Protein AF-A0A920K8M6-F1 (afdb_monomer_lite)

Foldseek 3Di:
DDPVLVVVVVVVVVPDPPFAQLVPRADWDWDADPLGIWIDHPPDPDIGRDDPPPDDVVLQSCPQPWQAADPVPRWTWTWHQDPLGTWIWTDDPNDIQIFDDDPPDDSVPDHDVNSVVRSCQQPPFAFLDQDVLQRWTWTWHADSQGIWIDTLRQIDHCDDPRDGLDDSVVADSVDPVRVLVVCVNSAFFWAFNPNRWTWGWHWDQDPPDNDTAIWIDTNPDTWHDDPCLVVDDPVVNVVVSCVTPVGPDTDTRD

Secondary structure (DSSP, 8-state):
--HHHHHHHHHHHHS------TTT-PPEEEEEETTEEEEEESSSS-EEES--TT--HHHHHT-SEEEEE-TTT--EEEEEEETTEEEEEEEETTEEEEE---TT--TTT--HHHHHHHHHHHH--EEEEE-TTT-PEEEEEEEBTEEEEEETTEEEESEETTEE---GGG--TTSHHHHHHHHHHTTEEEEETTT--EEEEEEEEETTTTEEEEEEEETTEEEEPPTTGGGS-HHHHHHHHHHHH--S-EEE--

Radius of gyration: 22.77 Å; chains: 1; bounding box: 60×37×57 Å

Structure (mmCIF, N/CA/C/O backbone):
data_AF-A0A920K8M6-F1
#
_entry.id   AF-A0A920K8M6-F1
#
loop_
_atom_site.group_PDB
_atom_site.id
_atom_site.type_symbol
_atom_site.label_atom_id
_atom_site.label_alt_id
_atom_site.label_comp_id
_atom_site.label_asym_id
_atom_site.label_entity_id
_atom_site.label_seq_id
_atom_site.pdbx_PDB_ins_code
_atom_site.Cartn_x
_atom_site.Cartn_y
_atom_site.Cartn_z
_atom_site.occupancy
_atom_site.B_iso_or_equiv
_atom_site.auth_seq_id
_atom_site.auth_comp_id
_atom_site.auth_asym_id
_atom_site.auth_atom_id
_atom_site.pdbx_PDB_model_num
ATOM 1 N N . MET A 1 1 ? 23.728 14.645 6.916 1.00 48.69 1 MET A N 1
ATOM 2 C CA . MET A 1 1 ? 24.233 13.521 6.096 1.00 48.69 1 MET A CA 1
ATOM 3 C C . MET A 1 1 ? 24.684 12.439 7.057 1.00 48.69 1 MET A C 1
ATOM 5 O O . MET A 1 1 ? 25.320 12.794 8.045 1.00 48.69 1 MET A O 1
ATOM 9 N N . SER A 1 2 ? 24.289 11.179 6.869 1.00 47.22 2 SER A N 1
ATOM 10 C CA . SER A 1 2 ? 24.775 10.117 7.758 1.00 47.22 2 SER A CA 1
ATOM 11 C C . SER A 1 2 ? 26.223 9.765 7.391 1.00 47.22 2 SER A C 1
ATOM 13 O O . SER A 1 2 ? 26.620 9.920 6.236 1.00 47.22 2 SER A O 1
ATOM 15 N N . LYS A 1 3 ? 27.035 9.320 8.360 1.00 45.41 3 LYS A N 1
ATOM 16 C CA . LYS A 1 3 ? 28.432 8.919 8.098 1.00 45.41 3 LYS A CA 1
ATOM 17 C C . LYS A 1 3 ? 28.524 7.802 7.045 1.00 45.41 3 LYS A C 1
ATOM 19 O O . LYS A 1 3 ? 29.437 7.822 6.228 1.00 45.41 3 LYS A O 1
ATOM 24 N N . SER A 1 4 ? 27.526 6.917 6.999 1.00 52.41 4 SER A N 1
ATOM 25 C CA . SER A 1 4 ? 27.408 5.850 6.000 1.00 52.41 4 SER A CA 1
ATOM 26 C C . SER A 1 4 ? 27.192 6.362 4.574 1.00 52.41 4 SER A C 1
ATOM 28 O O . SER A 1 4 ? 27.714 5.763 3.639 1.00 52.41 4 SER A O 1
ATOM 30 N N . ASP A 1 5 ? 26.482 7.481 4.389 1.00 48.06 5 ASP A N 1
ATOM 31 C CA . ASP A 1 5 ? 26.265 8.063 3.053 1.00 48.06 5 ASP A CA 1
ATOM 32 C C . ASP A 1 5 ? 27.566 8.655 2.487 1.00 48.06 5 ASP A C 1
ATOM 34 O O . ASP A 1 5 ? 27.819 8.588 1.287 1.00 48.06 5 ASP A O 1
ATOM 38 N N . ILE A 1 6 ? 28.410 9.215 3.362 1.00 54.06 6 ILE A N 1
ATOM 39 C CA . ILE A 1 6 ? 29.697 9.829 3.001 1.00 54.06 6 ILE A CA 1
ATOM 40 C C . ILE A 1 6 ? 30.731 8.755 2.643 1.00 54.06 6 ILE A C 1
ATOM 42 O O . ILE A 1 6 ? 31.440 8.901 1.650 1.00 54.06 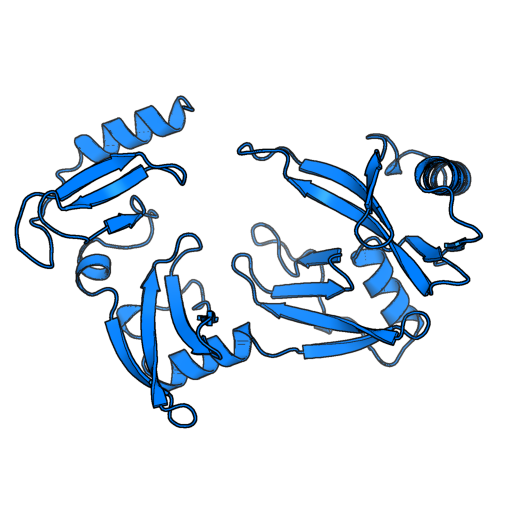6 ILE A O 1
ATOM 46 N N . GLU A 1 7 ? 30.792 7.657 3.400 1.00 55.03 7 GLU A N 1
ATOM 47 C CA . GLU A 1 7 ? 31.671 6.522 3.088 1.00 55.03 7 GLU A CA 1
ATOM 48 C C . GLU A 1 7 ? 31.265 5.812 1.789 1.00 55.03 7 GLU A C 1
ATOM 50 O O . GLU A 1 7 ? 32.131 5.455 0.986 1.00 55.03 7 GLU A O 1
ATOM 55 N N . LEU A 1 8 ? 29.959 5.648 1.538 1.00 53.91 8 LEU A N 1
ATOM 56 C CA . LEU A 1 8 ? 29.450 5.086 0.284 1.00 53.91 8 LEU A CA 1
ATOM 57 C C . LEU A 1 8 ? 29.813 5.982 -0.911 1.00 53.91 8 LEU A C 1
ATOM 59 O O . LEU A 1 8 ? 30.310 5.486 -1.920 1.00 53.91 8 LEU A O 1
ATOM 63 N N . PHE A 1 9 ? 29.649 7.298 -0.760 1.00 52.25 9 PHE A N 1
ATOM 64 C CA . PHE A 1 9 ? 30.019 8.301 -1.759 1.00 52.25 9 PHE A CA 1
ATOM 65 C C . PHE A 1 9 ? 31.527 8.294 -2.067 1.00 52.25 9 PHE A C 1
ATOM 67 O O . PHE A 1 9 ? 31.925 8.247 -3.229 1.00 52.25 9 PHE A O 1
ATOM 74 N N . GLN A 1 10 ? 32.384 8.243 -1.044 1.00 55.00 10 GLN A N 1
ATOM 75 C CA . GLN A 1 10 ? 33.841 8.160 -1.218 1.00 55.00 10 GLN A CA 1
ATOM 76 C C . GLN A 1 10 ? 34.289 6.846 -1.873 1.00 55.00 10 GLN A C 1
ATOM 78 O O . GLN A 1 10 ? 35.244 6.832 -2.652 1.00 55.00 10 GLN A O 1
ATOM 83 N N . LYS A 1 11 ? 33.596 5.738 -1.591 1.00 54.19 11 LYS A N 1
ATOM 84 C CA . LYS A 1 11 ? 33.851 4.437 -2.221 1.00 54.19 11 LYS A CA 1
ATOM 85 C C . LYS A 1 11 ? 33.407 4.414 -3.690 1.00 54.19 11 LYS A C 1
ATOM 87 O O . LYS A 1 11 ? 34.118 3.855 -4.520 1.00 54.19 11 LYS A O 1
ATOM 92 N N . MET A 1 12 ? 32.292 5.072 -4.011 1.00 51.75 12 MET A N 1
ATOM 93 C CA . MET A 1 12 ? 31.768 5.219 -5.375 1.00 51.75 12 MET A CA 1
ATOM 94 C C . MET A 1 12 ? 32.600 6.159 -6.252 1.00 51.75 12 MET A C 1
ATOM 96 O O . MET A 1 12 ? 32.696 5.912 -7.441 1.00 51.75 12 MET A O 1
ATOM 100 N N . ILE A 1 13 ? 33.258 7.177 -5.687 1.00 49.91 13 ILE A N 1
ATOM 101 C CA . ILE A 1 13 ? 34.234 8.009 -6.421 1.00 49.91 13 ILE A CA 1
ATOM 102 C C . ILE A 1 13 ? 35.498 7.208 -6.788 1.00 49.91 13 ILE A C 1
ATOM 104 O O . ILE A 1 13 ? 36.125 7.467 -7.812 1.00 49.91 13 ILE A O 1
ATOM 108 N N . ARG A 1 14 ? 35.895 6.236 -5.952 1.00 45.56 14 ARG A N 1
ATOM 109 C CA . ARG A 1 14 ? 37.092 5.402 -6.179 1.00 45.56 14 ARG A CA 1
ATOM 110 C C . ARG A 1 14 ? 36.865 4.263 -7.170 1.00 45.56 14 ARG A C 1
ATOM 112 O O . ARG A 1 14 ? 37.803 3.868 -7.857 1.00 45.56 14 ARG A O 1
ATOM 119 N N . MET A 1 15 ? 35.649 3.727 -7.246 1.00 46.53 15 MET A N 1
ATOM 120 C CA . MET A 1 15 ? 35.241 2.892 -8.373 1.00 46.53 15 MET A CA 1
ATOM 121 C C . MET A 1 15 ? 35.060 3.825 -9.564 1.00 46.53 15 MET A C 1
ATOM 123 O O . MET A 1 15 ? 34.097 4.575 -9.581 1.00 46.53 15 MET A O 1
ATOM 127 N N . ARG A 1 16 ? 36.009 3.829 -10.510 1.00 46.12 16 ARG A N 1
ATOM 128 C CA . ARG A 1 16 ? 35.909 4.589 -11.767 1.00 46.12 16 ARG A CA 1
ATOM 129 C C . ARG A 1 16 ? 34.451 4.629 -12.239 1.00 46.12 16 ARG A C 1
ATOM 131 O O . ARG A 1 16 ? 33.918 3.589 -12.616 1.00 46.12 16 ARG A O 1
ATOM 138 N N . LEU A 1 17 ? 33.842 5.816 -12.242 1.00 48.81 17 LEU A N 1
ATOM 139 C CA . LEU A 1 17 ? 32.717 6.122 -13.121 1.00 48.81 17 LEU A CA 1
ATOM 140 C C . LEU A 1 17 ? 33.275 6.072 -14.548 1.00 48.81 17 LEU A C 1
ATOM 142 O O . LEU A 1 17 ? 33.606 7.088 -15.149 1.00 48.81 17 LEU A O 1
ATOM 146 N N . LEU A 1 18 ? 33.500 4.856 -15.040 1.00 54.66 18 LEU A N 1
ATOM 147 C CA . LEU A 1 18 ? 33.508 4.583 -16.461 1.00 54.66 18 LEU A CA 1
ATOM 148 C C . LEU A 1 18 ? 32.076 4.867 -16.892 1.00 54.66 18 LEU A C 1
ATOM 150 O O . LEU A 1 18 ? 31.165 4.125 -16.546 1.00 54.66 18 LEU A O 1
ATOM 154 N N . ASP A 1 19 ? 31.855 6.053 -17.439 1.00 63.47 19 ASP A N 1
ATOM 155 C CA . ASP A 1 19 ? 31.443 6.176 -18.832 1.00 63.47 19 ASP A CA 1
ATOM 156 C C . ASP A 1 19 ? 30.773 7.521 -19.093 1.00 63.47 19 ASP A C 1
ATOM 158 O O . ASP A 1 19 ? 30.060 8.106 -18.278 1.00 63.47 19 ASP A O 1
ATOM 162 N N . SER A 1 20 ? 31.040 8.009 -20.293 1.00 74.69 20 SER A N 1
ATOM 163 C CA . SER A 1 20 ? 30.331 9.085 -20.957 1.00 74.69 20 SER A CA 1
ATOM 164 C C . SER A 1 20 ? 28.805 8.898 -20.901 1.00 74.69 20 SER A C 1
ATOM 166 O O . SER A 1 20 ? 28.286 7.786 -20.954 1.00 74.69 20 SER A O 1
ATOM 168 N N . CYS A 1 21 ? 28.060 10.001 -20.821 1.00 76.12 21 CYS A N 1
ATOM 169 C CA . CYS A 1 21 ? 26.601 10.012 -20.779 1.00 76.12 21 CYS A CA 1
ATOM 170 C C . CYS A 1 21 ? 26.020 9.195 -21.944 1.00 76.12 21 CYS A C 1
ATOM 172 O O . CYS A 1 21 ? 26.335 9.497 -23.092 1.00 76.12 21 CYS A O 1
ATOM 174 N N . PRO A 1 22 ? 25.096 8.247 -21.711 1.00 76.50 22 PRO A N 1
ATOM 175 C CA . PRO A 1 22 ? 24.571 7.394 -22.781 1.00 76.50 22 PRO A CA 1
ATOM 176 C C . PRO A 1 22 ? 23.752 8.162 -23.830 1.00 76.50 22 PRO A C 1
ATOM 178 O O . PRO A 1 22 ? 23.512 7.656 -24.919 1.00 76.50 22 PRO A O 1
ATOM 181 N N . LYS A 1 23 ? 23.314 9.392 -23.521 1.00 78.50 23 LYS A N 1
ATOM 182 C CA . LYS A 1 23 ? 22.551 10.233 -24.455 1.00 78.50 23 LYS A CA 1
ATOM 183 C C . LYS A 1 23 ? 23.411 11.149 -25.322 1.00 78.50 23 LYS A C 1
ATOM 185 O O . LYS A 1 23 ? 23.018 11.443 -26.443 1.00 78.50 23 LYS A O 1
ATOM 190 N N . CYS A 1 24 ? 24.517 11.669 -24.796 1.00 85.88 24 CYS A N 1
ATOM 191 C CA . CYS A 1 24 ? 25.294 12.718 -25.473 1.00 85.88 24 CYS A CA 1
ATOM 192 C C . CYS A 1 24 ? 26.811 12.569 -25.336 1.00 85.88 24 CYS A C 1
ATOM 194 O O . CYS A 1 24 ? 27.558 13.455 -25.733 1.00 85.88 24 CYS A O 1
ATOM 196 N N . SER A 1 25 ? 27.266 11.474 -24.741 1.00 82.75 25 SER A N 1
ATOM 197 C CA . SER A 1 25 ? 28.665 11.120 -24.524 1.00 82.75 25 SER A CA 1
ATOM 198 C C . SER A 1 25 ? 29.494 12.086 -23.658 1.00 82.75 25 SER A C 1
ATOM 200 O O . SER A 1 25 ? 30.695 11.880 -23.481 1.00 82.75 25 SER A O 1
ATOM 202 N N . ASN A 1 26 ? 28.869 13.104 -23.063 1.00 82.94 26 ASN A N 1
ATOM 203 C CA . ASN A 1 26 ? 29.522 14.043 -22.147 1.00 82.94 26 ASN A CA 1
ATOM 204 C C . ASN A 1 26 ? 29.739 13.450 -20.756 1.00 82.94 26 ASN A C 1
ATOM 206 O O . ASN A 1 26 ? 29.085 12.486 -20.367 1.00 82.94 26 ASN A O 1
ATOM 210 N N . GLU A 1 27 ? 30.619 14.059 -19.971 1.00 79.44 27 GLU A N 1
ATOM 211 C CA . GLU A 1 27 ? 30.938 13.577 -18.631 1.00 79.44 27 GLU A CA 1
ATOM 212 C C . GLU A 1 27 ? 29.700 13.548 -17.710 1.00 79.44 27 GLU A C 1
ATOM 214 O O . GLU A 1 27 ? 28.859 14.460 -17.691 1.00 79.44 27 GLU A O 1
ATOM 219 N N . ILE A 1 28 ? 29.576 12.461 -16.947 1.00 79.69 28 ILE A N 1
ATOM 220 C CA . ILE A 1 28 ? 28.559 12.297 -15.908 1.00 79.69 28 ILE A CA 1
ATOM 221 C C . ILE A 1 28 ? 29.168 12.585 -14.539 1.00 79.69 28 ILE A C 1
ATOM 223 O O . ILE A 1 28 ? 30.324 12.279 -14.268 1.00 79.69 28 ILE A O 1
ATOM 227 N N . SER A 1 29 ? 28.367 13.154 -13.646 1.00 76.25 29 SER A N 1
ATOM 228 C CA . SER A 1 29 ? 28.781 13.470 -12.279 1.00 76.25 29 SER A CA 1
ATOM 229 C C . SER A 1 29 ? 27.728 13.019 -11.276 1.00 76.25 29 SER A C 1
ATOM 231 O O . SER A 1 29 ? 26.535 12.956 -11.586 1.00 76.25 29 SER A O 1
ATOM 233 N N . ILE A 1 30 ? 28.158 12.712 -10.052 1.00 77.06 30 ILE A N 1
ATOM 234 C CA . ILE A 1 30 ? 27.237 12.473 -8.940 1.00 77.06 30 ILE A CA 1
ATOM 235 C C . ILE A 1 30 ? 26.828 13.829 -8.362 1.00 77.06 30 ILE A C 1
ATOM 237 O O . ILE A 1 30 ? 27.666 14.618 -7.929 1.00 77.06 30 ILE A O 1
ATOM 241 N N . LYS A 1 31 ? 25.524 14.082 -8.325 1.00 78.81 31 LYS A N 1
ATOM 242 C CA . LYS A 1 31 ? 24.889 15.288 -7.789 1.00 78.81 31 LYS A CA 1
ATOM 243 C C . LYS A 1 31 ? 24.017 14.918 -6.584 1.00 78.81 31 LYS A C 1
ATOM 245 O O . LYS A 1 31 ? 23.650 13.760 -6.394 1.00 78.81 31 LYS A O 1
ATOM 250 N N . HIS A 1 32 ? 23.679 15.900 -5.751 1.00 78.50 32 HIS A N 1
ATOM 251 C CA . HIS A 1 32 ? 22.823 15.714 -4.576 1.00 78.50 32 HIS A CA 1
ATOM 252 C C . HIS A 1 32 ? 21.567 16.585 -4.685 1.00 78.50 32 HIS A C 1
ATOM 254 O O . HIS A 1 32 ? 21.663 17.797 -4.868 1.00 78.50 32 HIS A O 1
ATOM 260 N N . GLY A 1 33 ? 20.387 15.976 -4.551 1.00 75.75 33 GLY A N 1
ATOM 261 C CA . GLY A 1 33 ? 19.089 16.649 -4.621 1.00 75.75 33 GLY A CA 1
ATOM 262 C C . GLY A 1 33 ? 18.218 16.425 -3.382 1.00 75.75 33 GLY A C 1
ATOM 263 O O . GLY A 1 33 ? 18.612 15.775 -2.414 1.00 75.75 33 GLY A O 1
ATOM 264 N N . ARG A 1 34 ? 16.975 16.931 -3.419 1.00 70.62 34 ARG A N 1
ATOM 265 C CA . ARG A 1 34 ? 15.971 16.770 -2.339 1.00 70.62 34 ARG A CA 1
ATOM 266 C C . ARG A 1 34 ? 15.758 15.304 -1.932 1.00 70.62 34 ARG A C 1
ATOM 268 O O . ARG A 1 34 ? 15.480 15.026 -0.759 1.00 70.62 34 ARG A O 1
ATOM 275 N N . TRP A 1 35 ? 15.889 14.412 -2.910 1.00 65.69 35 TRP A N 1
ATOM 276 C CA . TRP A 1 35 ? 15.571 12.988 -2.839 1.00 65.69 35 TRP A CA 1
ATOM 277 C C . TRP A 1 35 ? 16.799 12.080 -2.676 1.00 65.69 35 TRP A C 1
ATOM 279 O O . TRP A 1 35 ? 16.636 10.868 -2.640 1.00 65.69 35 TRP A O 1
ATOM 289 N N . GLY A 1 36 ? 18.002 12.646 -2.516 1.00 69.75 36 GLY A N 1
ATOM 290 C CA . GLY A 1 36 ? 19.249 11.895 -2.336 1.00 69.75 36 GLY A CA 1
ATOM 291 C C . GLY A 1 36 ? 20.269 12.162 -3.439 1.00 69.75 36 GLY A C 1
ATOM 292 O O . GLY A 1 36 ? 20.152 13.136 -4.189 1.00 69.75 36 GLY A O 1
ATOM 293 N N . PHE A 1 37 ? 21.292 11.312 -3.508 1.00 74.12 37 PHE A N 1
ATOM 294 C CA . PHE A 1 37 ? 22.288 11.377 -4.570 1.00 74.12 37 PHE A CA 1
ATOM 295 C C . PHE A 1 37 ? 21.753 10.766 -5.866 1.00 74.12 37 PHE A C 1
ATOM 297 O O . PHE A 1 37 ? 21.022 9.775 -5.849 1.00 74.12 37 PHE A O 1
ATOM 304 N N . PHE A 1 38 ? 22.156 11.344 -6.989 1.00 77.56 38 PHE A N 1
ATOM 305 C CA . PHE A 1 38 ? 21.848 10.854 -8.327 1.00 77.56 38 PHE A CA 1
ATOM 306 C C . PHE A 1 38 ? 23.058 11.063 -9.239 1.00 77.56 38 PHE A C 1
ATOM 308 O O . PHE A 1 38 ? 23.846 11.984 -9.031 1.00 77.56 38 PHE A O 1
ATOM 315 N N . VAL A 1 39 ? 23.215 10.215 -10.246 1.00 79.81 39 VAL A N 1
ATOM 316 C CA . VAL A 1 39 ? 24.158 10.428 -11.345 1.00 79.81 39 VAL A CA 1
ATOM 317 C C . VAL A 1 39 ? 23.451 11.268 -12.402 1.00 79.81 39 VAL A C 1
ATOM 319 O O . VAL A 1 39 ? 22.288 11.014 -12.713 1.00 79.81 39 VAL A O 1
ATOM 322 N N . GLY A 1 40 ? 24.114 12.278 -12.956 1.00 81.81 40 GLY A N 1
ATOM 323 C CA . GLY A 1 40 ? 23.534 13.093 -14.017 1.00 81.81 40 GLY A CA 1
ATOM 324 C C . GLY A 1 40 ? 24.567 13.694 -14.955 1.00 81.81 40 GLY A C 1
ATOM 325 O O . GLY A 1 40 ? 25.707 13.955 -14.571 1.00 81.81 40 GLY A O 1
ATOM 326 N N . CYS A 1 41 ? 24.142 13.943 -16.190 1.00 84.69 41 CYS A N 1
ATOM 327 C CA . CYS A 1 41 ? 24.948 14.657 -17.173 1.00 84.69 41 CYS A CA 1
ATOM 328 C C . CYS A 1 41 ? 25.022 16.160 -16.832 1.00 84.69 41 CYS A C 1
ATOM 330 O O . CYS A 1 41 ? 24.103 16.722 -16.223 1.00 84.69 41 CYS A O 1
ATOM 332 N N . GLY A 1 42 ? 26.137 16.810 -17.178 1.00 82.00 42 GLY A N 1
ATOM 333 C CA . GLY A 1 42 ? 26.272 18.273 -17.124 1.00 82.00 42 GLY A CA 1
ATOM 334 C C . GLY A 1 42 ? 25.511 18.992 -18.241 1.00 82.00 42 GLY A C 1
ATOM 335 O O . GLY A 1 42 ? 24.955 20.058 -18.007 1.00 82.00 42 GLY A O 1
ATOM 336 N N . GLU A 1 43 ? 25.420 18.354 -19.408 1.00 84.62 43 GLU A N 1
ATOM 337 C CA . GLU A 1 43 ? 25.013 18.984 -20.672 1.00 84.62 43 GLU A CA 1
ATOM 338 C C . GLU A 1 43 ? 23.592 18.608 -21.130 1.00 84.62 43 GLU A 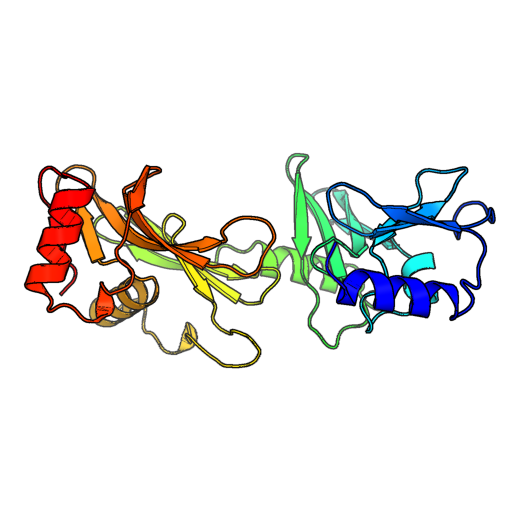C 1
ATOM 340 O O . GLU A 1 43 ? 23.064 19.179 -22.079 1.00 84.62 43 GLU A O 1
ATOM 345 N N . CYS A 1 44 ? 22.943 17.627 -20.495 1.00 85.12 44 CYS A N 1
ATOM 346 C CA . CYS A 1 44 ? 21.574 17.228 -20.841 1.00 85.12 44 CYS A CA 1
ATOM 347 C C . CYS A 1 44 ? 20.755 16.810 -19.612 1.00 85.12 44 CYS A C 1
ATOM 349 O O . CYS A 1 44 ? 21.276 16.687 -18.506 1.00 85.12 44 CYS A O 1
ATOM 351 N N . GLN A 1 45 ? 19.458 16.540 -19.810 1.00 82.62 45 GLN A N 1
ATOM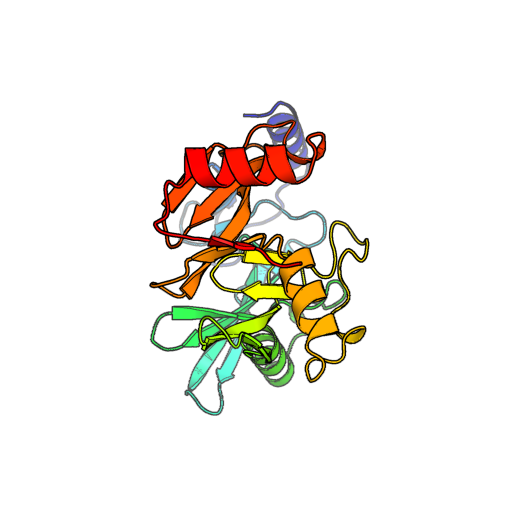 352 C CA . GLN A 1 45 ? 18.526 16.169 -18.733 1.00 82.62 45 GLN A CA 1
ATOM 353 C C . GLN A 1 45 ? 18.619 14.699 -18.278 1.00 82.62 45 GLN A C 1
ATOM 355 O O . GLN A 1 45 ? 17.754 14.215 -17.547 1.00 82.62 45 GLN A O 1
ATOM 360 N N . TRP A 1 46 ? 19.641 13.952 -18.704 1.00 81.00 46 TRP A N 1
ATOM 361 C CA . TRP A 1 46 ? 19.810 12.569 -18.265 1.00 81.00 46 TRP A CA 1
ATOM 362 C C . TRP A 1 46 ? 20.229 12.514 -16.791 1.00 81.00 46 TRP A C 1
ATOM 364 O O . TRP A 1 46 ? 21.257 13.075 -16.405 1.00 81.00 46 TRP A O 1
ATOM 374 N N . THR A 1 47 ? 19.430 11.822 -15.977 1.00 80.50 47 THR A N 1
ATOM 375 C CA . THR A 1 47 ? 19.694 11.575 -14.555 1.00 80.50 47 THR A CA 1
ATOM 376 C C . THR A 1 47 ? 19.233 10.172 -14.168 1.00 80.50 47 THR A C 1
ATOM 378 O O . THR A 1 47 ? 18.265 9.672 -14.742 1.00 80.50 47 THR A O 1
ATOM 381 N N . LYS A 1 48 ? 19.912 9.540 -13.204 1.00 72.75 48 LYS A N 1
ATOM 382 C CA . LYS A 1 48 ? 19.556 8.232 -12.627 1.00 72.75 48 LYS A CA 1
ATOM 383 C C . LYS A 1 48 ? 19.891 8.177 -11.128 1.00 72.75 48 LYS A C 1
ATOM 385 O O . LYS A 1 48 ? 20.827 8.855 -10.699 1.00 72.75 48 LYS A O 1
ATOM 390 N N . PRO A 1 49 ? 19.149 7.405 -10.312 1.00 70.12 49 PRO A N 1
ATOM 391 C CA . PRO A 1 49 ? 19.486 7.214 -8.901 1.00 70.12 49 PRO A CA 1
ATOM 392 C C . PRO A 1 49 ? 20.883 6.593 -8.745 1.00 70.12 49 PRO A C 1
ATOM 394 O O . PRO A 1 49 ? 21.363 5.885 -9.628 1.00 70.12 49 PRO A O 1
ATOM 397 N N . VAL A 1 50 ? 21.560 6.879 -7.631 1.00 65.38 50 VAL A N 1
ATOM 398 C CA . VAL A 1 50 ? 22.875 6.285 -7.351 1.00 65.38 50 VAL A CA 1
ATOM 399 C C . VAL A 1 50 ? 22.718 4.791 -7.076 1.00 65.38 50 VAL A C 1
ATOM 401 O O . VAL A 1 50 ? 22.020 4.419 -6.138 1.00 65.38 50 VAL A O 1
ATOM 404 N N . PHE A 1 51 ? 23.370 3.988 -7.924 1.00 56.97 51 PHE A N 1
ATOM 405 C CA . PHE A 1 51 ? 23.394 2.523 -7.994 1.00 56.97 51 PHE A CA 1
ATOM 406 C C . PHE A 1 51 ? 22.752 1.798 -6.799 1.00 56.97 51 PHE A C 1
ATOM 408 O O . PHE A 1 51 ? 23.367 1.644 -5.738 1.00 56.97 51 PHE A O 1
ATOM 415 N N . GLU A 1 52 ? 21.545 1.261 -6.997 1.00 54.47 52 GLU A N 1
ATOM 416 C CA . GLU A 1 52 ? 21.146 0.069 -6.251 1.00 54.47 52 GLU A CA 1
ATOM 417 C C . GLU A 1 52 ? 22.129 -1.049 -6.614 1.00 54.47 52 GLU A C 1
ATOM 419 O O . GLU A 1 52 ? 22.401 -1.288 -7.789 1.00 54.47 52 GLU A O 1
ATOM 424 N N . LYS A 1 53 ? 22.715 -1.698 -5.598 1.00 50.44 53 LYS A N 1
ATOM 425 C CA . LYS A 1 53 ? 23.818 -2.673 -5.737 1.00 50.44 53 LYS A CA 1
ATOM 426 C C . LYS A 1 53 ? 23.538 -3.829 -6.713 1.00 50.44 53 LYS A C 1
ATOM 428 O O . LYS A 1 53 ? 24.471 -4.554 -7.038 1.00 50.44 53 LYS A O 1
ATOM 433 N N . SER A 1 54 ? 22.289 -4.026 -7.123 1.00 58.62 54 SER A N 1
ATOM 434 C CA . SER A 1 54 ? 21.831 -5.105 -7.995 1.00 58.62 54 SER A CA 1
ATOM 435 C C . SER A 1 54 ? 21.846 -4.773 -9.492 1.00 58.62 54 SER A C 1
ATOM 437 O O . SER A 1 54 ? 21.842 -5.707 -10.286 1.00 58.62 54 SER A O 1
ATOM 439 N N . ILE A 1 55 ? 21.885 -3.498 -9.908 1.00 65.25 55 ILE A N 1
ATOM 440 C CA . ILE A 1 55 ? 21.679 -3.119 -11.321 1.00 65.25 55 ILE A CA 1
ATOM 441 C C . ILE A 1 55 ? 22.967 -2.572 -11.949 1.00 65.25 55 ILE A C 1
ATOM 443 O O . ILE A 1 55 ? 23.582 -1.642 -11.423 1.00 65.25 55 ILE A O 1
ATOM 447 N N . LYS A 1 56 ? 23.364 -3.138 -13.097 1.00 70.88 56 LYS A N 1
ATOM 448 C CA . LYS A 1 56 ? 24.584 -2.771 -13.836 1.00 70.88 56 LYS A CA 1
ATOM 449 C C . LYS A 1 56 ? 24.422 -1.452 -14.610 1.00 70.88 56 LYS A C 1
ATOM 451 O O . LYS A 1 56 ? 23.311 -1.072 -14.972 1.00 70.88 56 LYS A O 1
ATOM 456 N N . PHE A 1 57 ? 25.519 -0.742 -14.886 1.00 69.69 57 PHE A N 1
ATOM 457 C CA . PHE A 1 57 ? 25.480 0.550 -15.594 1.00 69.69 57 PHE A CA 1
ATOM 458 C C . PHE A 1 57 ? 24.948 0.420 -17.030 1.00 69.69 57 PHE A C 1
ATOM 460 O O . PHE A 1 57 ? 24.160 1.249 -17.483 1.00 69.69 57 PHE A O 1
ATOM 467 N N . GLU A 1 58 ? 25.301 -0.665 -17.712 1.00 74.19 58 GLU A N 1
ATOM 468 C CA . GLU A 1 58 ? 24.860 -0.992 -19.069 1.00 74.19 58 GLU A CA 1
ATOM 469 C C . GLU A 1 58 ? 23.333 -1.133 -19.154 1.00 74.19 58 GLU A C 1
ATOM 471 O O . GLU A 1 58 ? 22.730 -0.827 -20.185 1.00 74.19 58 GLU A O 1
ATOM 476 N N . THR A 1 59 ? 22.693 -1.535 -18.050 1.00 76.81 59 THR A N 1
ATOM 477 C CA . THR A 1 59 ? 21.236 -1.543 -17.919 1.00 76.81 59 THR A CA 1
ATOM 478 C C . THR A 1 59 ? 20.682 -0.124 -17.899 1.00 76.81 59 THR A C 1
ATOM 480 O O . THR A 1 59 ? 19.784 0.196 -18.670 1.00 76.81 59 THR A O 1
ATOM 483 N N . TYR A 1 60 ? 21.253 0.775 -17.094 1.00 73.94 60 TYR A N 1
ATOM 484 C CA . TYR A 1 60 ? 20.820 2.177 -17.038 1.00 73.94 60 TYR A CA 1
ATOM 485 C C . TYR A 1 60 ? 20.981 2.923 -18.364 1.00 73.94 60 TYR A C 1
ATOM 487 O O . TYR A 1 60 ? 20.178 3.812 -18.655 1.00 73.94 60 TYR A O 1
ATOM 495 N N . ALA A 1 61 ? 22.003 2.582 -19.153 1.00 77.12 61 ALA A N 1
ATOM 496 C CA . ALA A 1 61 ? 22.248 3.185 -20.461 1.00 77.12 61 ALA A CA 1
ATOM 497 C C . ALA A 1 61 ? 21.110 2.921 -21.460 1.00 77.12 61 ALA A C 1
ATOM 499 O O . ALA A 1 61 ? 20.842 3.759 -22.319 1.00 77.12 61 ALA A O 1
ATOM 500 N N . GLN A 1 62 ? 20.410 1.796 -21.307 1.00 83.88 62 GLN A N 1
ATOM 501 C CA . GLN A 1 62 ? 19.293 1.393 -22.162 1.00 83.88 62 GLN A CA 1
ATOM 502 C C . GLN A 1 62 ? 17.933 1.902 -21.657 1.00 83.88 62 GLN A C 1
ATOM 504 O O . GLN A 1 62 ? 16.921 1.685 -22.316 1.00 83.88 62 GLN A O 1
ATOM 509 N N . LEU A 1 63 ? 17.892 2.588 -20.504 1.00 86.38 63 LEU A N 1
ATOM 510 C CA . LEU A 1 63 ? 16.656 3.037 -19.862 1.00 86.38 63 LEU A CA 1
ATOM 511 C C . LEU A 1 63 ? 16.452 4.567 -19.953 1.00 86.38 63 LEU A C 1
ATOM 513 O O . LEU A 1 63 ? 17.380 5.341 -19.682 1.00 86.38 63 LEU A O 1
ATOM 517 N N . PRO A 1 64 ? 15.220 5.058 -20.187 1.00 91.75 64 PRO A N 1
ATOM 518 C CA . PRO A 1 64 ? 13.986 4.283 -20.341 1.00 91.75 64 PRO A CA 1
ATOM 519 C C . PRO A 1 64 ? 13.956 3.509 -21.667 1.00 91.75 64 PRO A C 1
ATOM 521 O O . PRO A 1 64 ? 14.258 4.078 -22.715 1.00 91.75 64 PRO A O 1
ATOM 524 N N . LYS A 1 65 ? 13.595 2.224 -21.601 1.00 94.38 65 LYS A N 1
ATOM 525 C CA . LYS A 1 65 ? 13.445 1.349 -22.767 1.00 94.38 65 LYS A CA 1
ATOM 526 C C . LYS A 1 65 ? 11.995 1.417 -23.226 1.00 94.38 65 LYS A C 1
ATOM 528 O O . LYS A 1 65 ? 11.096 1.132 -22.438 1.00 94.38 65 LYS A O 1
ATOM 533 N N . ASP A 1 66 ? 11.783 1.805 -24.477 1.00 95.94 66 ASP A N 1
ATOM 534 C CA . ASP A 1 66 ? 10.467 1.784 -25.118 1.00 95.94 66 ASP A CA 1
ATOM 535 C C . ASP A 1 66 ? 10.045 0.331 -25.383 1.00 95.94 66 ASP A C 1
ATOM 537 O O . ASP A 1 66 ? 10.813 -0.447 -25.959 1.00 95.94 66 ASP A O 1
ATOM 541 N N . LEU A 1 67 ? 8.857 -0.047 -24.912 1.00 97.19 67 LEU A N 1
ATOM 542 C CA . LEU A 1 67 ? 8.278 -1.379 -25.095 1.00 97.19 67 LEU A CA 1
ATOM 543 C C . LEU A 1 67 ? 7.156 -1.393 -26.144 1.00 97.19 67 LEU A C 1
ATOM 545 O O . LEU A 1 67 ? 6.627 -2.462 -26.443 1.00 97.19 67 LEU A O 1
ATOM 549 N N . GLY A 1 68 ? 6.810 -0.238 -26.716 1.00 96.75 68 GLY A N 1
ATOM 550 C CA . GLY A 1 68 ? 5.697 -0.050 -27.638 1.00 96.75 68 GLY A CA 1
ATOM 551 C C . GLY A 1 68 ? 4.486 0.620 -26.988 1.00 96.75 68 GLY A C 1
ATOM 552 O O . GLY A 1 68 ? 4.521 1.071 -25.844 1.00 96.75 68 GLY A O 1
ATOM 553 N N . ALA A 1 69 ? 3.395 0.697 -27.748 1.00 96.88 69 ALA A N 1
ATOM 554 C CA . ALA A 1 69 ? 2.138 1.287 -27.300 1.00 96.88 69 ALA A CA 1
ATOM 555 C C . ALA A 1 69 ? 1.212 0.233 -26.678 1.00 96.88 69 ALA A C 1
ATOM 557 O O . ALA A 1 69 ? 1.117 -0.894 -27.166 1.00 96.88 69 ALA A O 1
ATOM 558 N N . HIS A 1 70 ? 0.494 0.617 -25.626 1.00 94.75 70 HIS A N 1
ATOM 559 C CA . HIS A 1 70 ? -0.576 -0.178 -25.041 1.00 94.75 70 HIS A CA 1
ATOM 560 C C . HIS A 1 70 ? -1.668 -0.432 -26.101 1.00 94.75 70 HIS A C 1
ATOM 562 O O . HIS A 1 70 ? -2.134 0.528 -26.716 1.00 94.75 70 HIS A O 1
ATOM 568 N N . PRO A 1 71 ? -2.126 -1.681 -26.313 1.00 94.50 71 PRO A N 1
ATOM 569 C CA . PRO A 1 71 ? -3.054 -2.023 -27.394 1.00 94.50 71 PRO A CA 1
ATOM 570 C C . PRO A 1 71 ? -4.409 -1.308 -27.284 1.00 94.50 71 PRO A C 1
ATOM 572 O O . PRO A 1 71 ? -4.933 -0.857 -28.297 1.00 94.50 71 PRO A O 1
ATOM 575 N N . ASP A 1 72 ? -4.947 -1.167 -26.067 1.00 91.75 72 ASP A N 1
ATOM 576 C CA . ASP A 1 72 ? -6.258 -0.533 -25.858 1.00 91.75 72 ASP A CA 1
ATOM 577 C C . ASP A 1 72 ? -6.221 1.002 -25.784 1.00 91.75 72 ASP A C 1
ATOM 579 O O . ASP A 1 72 ? -7.120 1.662 -26.299 1.00 91.75 72 ASP A O 1
ATOM 583 N N . THR A 1 73 ? -5.210 1.590 -25.134 1.00 92.31 73 THR A N 1
ATOM 584 C CA . THR A 1 73 ? -5.151 3.046 -24.908 1.00 92.31 73 THR A CA 1
ATOM 585 C C . THR A 1 73 ? -4.290 3.785 -25.930 1.00 92.31 73 THR A C 1
ATOM 587 O O . THR A 1 73 ? -4.425 4.996 -26.071 1.00 92.31 73 THR A O 1
ATOM 590 N N . GLY A 1 74 ? -3.391 3.088 -26.632 1.00 93.75 74 GLY A N 1
ATOM 591 C CA . GLY A 1 74 ? -2.382 3.692 -27.505 1.00 93.75 74 GLY A CA 1
ATOM 592 C C . GLY A 1 74 ? -1.243 4.401 -26.760 1.00 93.75 74 GLY A C 1
ATOM 593 O O . GLY A 1 74 ? -0.322 4.903 -27.403 1.00 93.75 74 GLY A O 1
ATOM 594 N N . GLU A 1 75 ? -1.276 4.433 -25.426 1.00 96.62 75 GLU A N 1
ATOM 595 C CA . GLU A 1 75 ? -0.276 5.117 -24.603 1.00 96.62 75 GLU A CA 1
ATOM 596 C C . GLU A 1 75 ? 1.061 4.367 -24.615 1.00 96.62 75 GLU A C 1
ATOM 598 O O . GLU A 1 75 ? 1.078 3.133 -24.581 1.00 96.62 75 GLU A O 1
ATOM 603 N N . PRO A 1 76 ? 2.205 5.069 -24.636 1.00 97.38 76 PRO A N 1
ATOM 604 C CA . PRO A 1 76 ? 3.500 4.412 -24.656 1.00 97.38 76 PRO A CA 1
ATOM 605 C C . PRO A 1 76 ? 3.782 3.704 -23.325 1.00 97.38 76 PRO A C 1
ATOM 607 O O . PRO A 1 76 ? 3.433 4.183 -22.238 1.00 97.38 76 PRO A O 1
ATOM 610 N N . VAL A 1 77 ? 4.435 2.549 -23.410 1.00 97.75 77 VAL A N 1
ATOM 611 C CA . VAL A 1 77 ? 4.829 1.722 -22.269 1.00 97.75 77 VAL A CA 1
ATOM 612 C C . VAL A 1 77 ? 6.349 1.683 -22.202 1.00 97.75 77 VAL A C 1
ATOM 614 O O . VAL A 1 77 ? 7.021 1.379 -23.185 1.00 97.75 77 VAL A O 1
ATOM 617 N N . TYR A 1 78 ? 6.902 1.965 -21.026 1.00 97.19 78 TYR A N 1
ATOM 618 C CA . TYR A 1 78 ? 8.346 2.010 -20.820 1.00 97.19 78 TYR A CA 1
ATOM 619 C C . TYR A 1 78 ? 8.778 1.103 -19.680 1.00 97.19 78 TYR A C 1
ATOM 621 O O . TYR A 1 78 ? 8.140 1.073 -18.628 1.00 97.19 78 TYR A O 1
ATOM 629 N N . ALA A 1 79 ? 9.926 0.455 -19.850 1.00 95.00 79 ALA A N 1
ATOM 630 C CA . ALA A 1 79 ? 10.708 -0.040 -18.727 1.00 95.00 79 ALA A CA 1
ATOM 631 C C . ALA A 1 79 ? 11.679 1.053 -18.260 1.00 95.00 79 ALA A C 1
ATOM 633 O O . ALA A 1 79 ? 12.357 1.689 -19.071 1.00 95.00 79 ALA A O 1
ATOM 634 N N . ASP A 1 80 ? 11.750 1.305 -16.954 1.00 92.19 80 ASP A N 1
ATOM 635 C CA . ASP A 1 80 ? 12.646 2.302 -16.361 1.00 92.19 80 ASP A CA 1
ATOM 636 C C . ASP A 1 80 ? 12.961 1.968 -14.896 1.00 92.19 80 ASP A C 1
ATOM 638 O O . ASP A 1 80 ? 12.381 1.068 -14.296 1.00 92.19 80 ASP A O 1
ATOM 642 N N . ILE A 1 81 ? 13.869 2.719 -14.282 1.00 85.62 81 ILE A N 1
ATOM 643 C CA . ILE A 1 81 ? 14.174 2.616 -12.854 1.00 85.62 81 ILE A CA 1
ATOM 644 C C . ILE A 1 81 ? 13.662 3.870 -12.155 1.00 85.62 81 ILE A C 1
ATOM 646 O O . ILE A 1 81 ? 14.151 4.982 -12.375 1.00 85.62 81 ILE A O 1
ATOM 650 N N . SER A 1 82 ? 12.663 3.675 -11.298 1.00 82.25 82 SER A N 1
ATOM 651 C CA . SER A 1 82 ? 12.091 4.720 -10.455 1.00 82.25 82 SER A CA 1
ATOM 652 C C . SER A 1 82 ? 12.847 4.847 -9.128 1.00 82.25 82 SER A C 1
ATOM 654 O O . SER A 1 82 ? 13.746 4.073 -8.809 1.00 82.25 82 SER A O 1
ATOM 656 N N . ILE A 1 83 ? 12.423 5.792 -8.284 1.00 70.94 83 ILE A N 1
ATOM 657 C CA . ILE A 1 83 ? 12.893 5.885 -6.890 1.00 70.94 83 ILE A CA 1
ATOM 658 C C . ILE A 1 83 ? 12.536 4.651 -6.042 1.00 70.94 83 ILE A C 1
ATOM 660 O O . ILE A 1 83 ? 13.075 4.475 -4.953 1.00 70.94 83 ILE A O 1
ATOM 664 N N . ASN A 1 84 ? 11.598 3.830 -6.513 1.00 72.75 84 ASN A N 1
ATOM 665 C CA . ASN A 1 84 ? 11.152 2.615 -5.846 1.00 72.75 84 ASN A CA 1
ATOM 666 C C . ASN A 1 84 ? 11.765 1.343 -6.466 1.00 72.75 84 ASN A C 1
ATOM 668 O O . ASN A 1 84 ? 11.295 0.259 -6.140 1.00 72.75 84 ASN A O 1
ATOM 672 N N . GLY A 1 85 ? 12.768 1.475 -7.344 1.00 79.38 85 GLY A N 1
ATOM 673 C CA . GLY A 1 85 ? 13.411 0.360 -8.046 1.00 79.38 85 GLY A CA 1
ATOM 674 C C . GLY A 1 85 ? 12.937 0.193 -9.500 1.00 79.38 85 GLY A C 1
ATOM 675 O O . GLY A 1 85 ? 12.271 1.098 -10.035 1.00 79.38 85 GLY A O 1
ATOM 676 N N . PRO A 1 86 ? 13.296 -0.937 -10.148 1.00 88.19 86 PRO A N 1
ATOM 677 C CA . PRO A 1 86 ? 12.806 -1.334 -11.468 1.00 88.19 86 PRO A CA 1
ATOM 678 C C . PRO A 1 86 ? 11.290 -1.201 -11.584 1.00 88.19 86 PRO A C 1
ATOM 680 O O . PRO A 1 86 ? 10.545 -1.576 -10.679 1.00 88.19 86 PRO A O 1
ATOM 683 N N . CYS A 1 87 ? 10.820 -0.644 -12.692 1.00 91.12 87 CYS A N 1
ATOM 684 C CA . CYS A 1 87 ? 9.400 -0.466 -12.935 1.00 91.12 87 CYS A CA 1
ATOM 685 C C . CYS A 1 87 ? 9.074 -0.494 -14.423 1.00 91.12 87 CYS A C 1
ATOM 687 O O . CYS A 1 87 ? 9.871 -0.090 -15.271 1.00 91.12 87 CYS A O 1
ATOM 689 N N . ILE A 1 88 ? 7.849 -0.903 -14.710 1.00 95.81 88 ILE A N 1
ATOM 690 C CA . ILE A 1 88 ? 7.169 -0.625 -15.963 1.00 95.81 88 ILE A CA 1
ATOM 691 C C . ILE A 1 88 ? 6.236 0.551 -15.709 1.00 95.81 88 ILE A C 1
ATOM 693 O O . ILE A 1 88 ? 5.620 0.617 -14.647 1.00 95.81 88 ILE A O 1
ATOM 697 N N . TRP A 1 89 ? 6.118 1.493 -16.636 1.00 95.25 89 TRP A N 1
ATOM 698 C CA . TRP A 1 89 ? 5.134 2.561 -16.510 1.00 95.25 89 TRP A CA 1
ATOM 699 C C . TRP A 1 89 ? 4.486 2.917 -17.840 1.00 95.25 89 TRP A C 1
ATOM 701 O O . TRP A 1 89 ? 5.094 2.806 -18.902 1.00 95.25 89 TRP A O 1
ATOM 711 N N . THR A 1 90 ? 3.241 3.369 -17.751 1.00 96.38 90 THR A N 1
ATOM 712 C CA . THR A 1 90 ? 2.474 3.953 -18.856 1.00 96.38 90 THR A CA 1
ATOM 713 C C . THR A 1 90 ? 1.648 5.127 -18.330 1.00 96.38 90 THR A C 1
ATOM 715 O O . THR A 1 90 ? 1.699 5.444 -17.133 1.00 96.38 90 THR A O 1
ATOM 718 N N . LEU A 1 91 ? 0.921 5.804 -19.212 1.00 93.75 91 LEU A N 1
ATOM 719 C CA . LEU A 1 91 ? 0.019 6.891 -18.858 1.00 93.75 91 LEU A CA 1
ATOM 720 C C . LEU A 1 91 ? -1.421 6.379 -18.786 1.00 93.75 91 LEU A C 1
ATOM 722 O O . LEU A 1 91 ? -1.875 5.610 -19.627 1.00 93.75 91 LEU A O 1
ATOM 726 N N . LYS A 1 92 ? -2.142 6.818 -17.758 1.00 90.75 92 LYS A N 1
ATOM 727 C CA . LYS A 1 92 ? -3.590 6.666 -17.629 1.00 90.75 92 LYS A CA 1
ATOM 728 C C . LYS A 1 92 ? -4.139 7.989 -17.114 1.00 90.75 92 LYS A C 1
ATOM 730 O O . LYS A 1 92 ? -3.747 8.418 -16.030 1.00 90.75 92 LYS A O 1
ATOM 735 N N . GLU A 1 93 ? -4.998 8.640 -17.899 1.00 89.75 93 GLU A N 1
ATOM 736 C CA . GLU A 1 93 ? -5.562 9.964 -17.569 1.00 89.75 93 GLU A CA 1
ATOM 737 C C . GLU A 1 93 ? -4.466 10.988 -17.198 1.00 89.75 93 GLU A C 1
ATOM 739 O O . GLU A 1 93 ? -4.502 11.606 -16.132 1.00 89.75 93 GLU A O 1
ATOM 744 N N . ASP A 1 94 ? -3.424 11.088 -18.033 1.00 87.69 94 ASP A N 1
ATOM 745 C CA . ASP A 1 94 ? -2.238 11.945 -17.841 1.00 87.69 94 ASP A CA 1
ATOM 746 C C . ASP A 1 94 ? -1.398 11.664 -16.578 1.00 87.69 94 ASP A C 1
ATOM 748 O O . ASP A 1 94 ? -0.434 12.375 -16.275 1.00 87.69 94 ASP A O 1
ATOM 752 N N . LYS A 1 95 ? -1.711 10.602 -15.828 1.00 88.75 95 LYS A N 1
ATOM 753 C CA . LYS A 1 95 ? -0.949 10.167 -14.654 1.00 88.75 95 LYS A CA 1
ATOM 754 C C . LYS A 1 95 ? -0.135 8.926 -14.980 1.00 88.75 95 LYS A C 1
ATOM 756 O O . LYS A 1 95 ? -0.611 7.996 -15.624 1.00 88.75 95 LYS A O 1
ATOM 761 N N . LYS A 1 96 ? 1.102 8.884 -14.477 1.00 91.12 96 LYS A N 1
ATOM 762 C CA . LYS A 1 96 ? 1.926 7.674 -14.549 1.00 91.12 96 LYS A CA 1
ATOM 763 C C . LYS A 1 96 ? 1.361 6.606 -13.624 1.00 91.12 96 LYS A C 1
ATOM 765 O O . LYS A 1 96 ? 1.303 6.817 -12.412 1.00 91.12 96 LYS A O 1
ATOM 770 N N . ILE A 1 97 ? 1.023 5.462 -14.199 1.00 91.62 97 ILE A N 1
ATOM 771 C CA . ILE A 1 97 ? 0.770 4.226 -13.461 1.00 91.62 97 ILE A CA 1
ATOM 772 C C . ILE A 1 97 ? 1.972 3.304 -13.619 1.00 91.62 97 ILE A C 1
ATOM 774 O O . ILE A 1 97 ? 2.677 3.362 -14.627 1.00 91.62 97 ILE A O 1
ATOM 778 N N . PHE A 1 98 ? 2.224 2.487 -12.602 1.00 91.81 98 PHE A N 1
ATOM 779 C CA . PHE A 1 98 ? 3.421 1.657 -12.528 1.00 91.81 98 PHE A CA 1
ATOM 780 C C . PHE A 1 98 ? 3.051 0.183 -12.360 1.00 91.81 98 PHE A C 1
ATOM 782 O O . PHE A 1 98 ? 2.097 -0.133 -11.652 1.00 91.81 98 PHE A O 1
ATOM 789 N N . GLY A 1 99 ? 3.840 -0.688 -12.982 1.00 91.19 99 GLY A N 1
ATOM 790 C CA . GLY A 1 99 ? 3.950 -2.115 -12.711 1.00 91.19 99 GLY A CA 1
ATOM 791 C C . GLY A 1 99 ? 5.315 -2.417 -12.095 1.00 91.19 99 GLY A C 1
ATOM 792 O O . GLY A 1 99 ? 6.325 -1.843 -12.511 1.00 91.19 99 GLY A O 1
ATOM 793 N N . THR A 1 100 ? 5.363 -3.288 -11.092 1.00 88.88 100 THR A N 1
ATOM 794 C CA . THR A 1 100 ? 6.621 -3.687 -10.438 1.00 88.88 100 THR A CA 1
ATOM 795 C C . THR A 1 100 ? 7.019 -5.092 -10.896 1.00 88.88 100 THR A C 1
ATOM 797 O O . THR A 1 100 ? 6.262 -6.023 -10.603 1.00 88.88 100 THR A O 1
ATOM 800 N N . PRO A 1 101 ? 8.157 -5.247 -11.605 1.00 89.12 101 PRO A N 1
ATOM 801 C CA . PRO A 1 101 ? 8.744 -6.551 -11.911 1.00 89.12 101 PRO A CA 1
ATOM 802 C C . PRO A 1 101 ? 9.056 -7.358 -10.649 1.00 89.12 101 PRO A C 1
ATOM 804 O O . PRO A 1 101 ? 9.277 -6.782 -9.579 1.00 89.12 101 PRO A O 1
ATOM 807 N N . ASP A 1 102 ? 9.093 -8.680 -10.785 1.00 83.94 102 ASP A N 1
ATOM 808 C CA . ASP A 1 102 ? 9.502 -9.576 -9.699 1.00 83.94 102 ASP A CA 1
ATOM 809 C C . ASP A 1 102 ? 11.029 -9.485 -9.459 1.00 83.94 102 ASP A C 1
ATOM 811 O O . ASP A 1 102 ? 11.775 -8.999 -10.311 1.00 83.94 102 ASP A O 1
ATOM 815 N N . GLU A 1 103 ? 11.511 -9.876 -8.269 1.00 77.81 103 GLU A N 1
ATOM 816 C CA . GLU A 1 103 ? 12.907 -9.629 -7.838 1.00 77.81 103 GLU A CA 1
ATOM 817 C C . GLU A 1 103 ? 13.970 -10.280 -8.745 1.00 77.81 103 GLU A C 1
ATOM 819 O O . GLU A 1 103 ? 15.114 -9.823 -8.785 1.00 77.81 103 GLU A O 1
ATOM 824 N N . ASP A 1 104 ? 13.602 -11.348 -9.448 1.00 80.88 104 ASP A N 1
ATOM 825 C CA . ASP A 1 104 ? 14.443 -12.160 -10.323 1.00 80.88 104 ASP A CA 1
ATOM 826 C C . ASP A 1 104 ? 14.281 -11.844 -11.821 1.00 80.88 104 ASP A C 1
ATOM 828 O O . ASP A 1 104 ? 14.995 -12.419 -12.645 1.00 80.88 104 ASP A O 1
ATOM 832 N N . GLU A 1 105 ? 13.402 -10.907 -12.190 1.00 86.06 105 GLU A N 1
ATOM 833 C CA . GLU A 1 105 ? 13.220 -10.496 -13.584 1.00 86.06 105 GLU A CA 1
ATOM 834 C C . GLU A 1 105 ? 14.274 -9.474 -14.036 1.00 86.06 105 GLU A C 1
ATOM 836 O O . GLU A 1 105 ? 14.490 -8.436 -13.403 1.00 86.06 105 GLU A O 1
ATOM 841 N N . ASP A 1 106 ? 14.893 -9.720 -15.197 1.00 87.75 106 ASP A N 1
ATOM 842 C CA . ASP A 1 106 ? 15.713 -8.710 -15.865 1.00 87.75 106 ASP A CA 1
ATOM 843 C C . ASP A 1 106 ? 14.813 -7.701 -16.585 1.00 87.75 106 ASP A C 1
ATOM 845 O O . ASP A 1 106 ? 14.126 -8.022 -17.557 1.00 87.75 106 ASP A O 1
ATOM 849 N N . ILE A 1 107 ? 14.863 -6.448 -16.131 1.00 90.25 107 ILE A N 1
ATOM 850 C CA . ILE A 1 107 ? 14.092 -5.336 -16.688 1.00 90.25 107 ILE A CA 1
ATOM 851 C C . ILE A 1 107 ? 14.289 -5.153 -18.201 1.00 90.25 107 ILE A C 1
ATOM 853 O O . ILE A 1 107 ? 13.373 -4.699 -18.887 1.00 90.25 107 ILE A O 1
ATOM 857 N N . LEU A 1 108 ? 15.467 -5.490 -18.736 1.00 91.25 108 LEU A N 1
ATOM 858 C CA . LEU A 1 108 ? 15.739 -5.363 -20.166 1.00 91.25 108 LEU A CA 1
ATOM 859 C C . LEU A 1 108 ? 15.122 -6.484 -20.997 1.00 91.25 108 LEU A C 1
ATOM 861 O O . LEU A 1 108 ? 14.909 -6.275 -22.189 1.00 91.25 108 LEU A O 1
ATOM 865 N N . GLU A 1 109 ? 14.799 -7.626 -20.401 1.00 93.69 109 GLU A N 1
ATOM 866 C CA . GLU 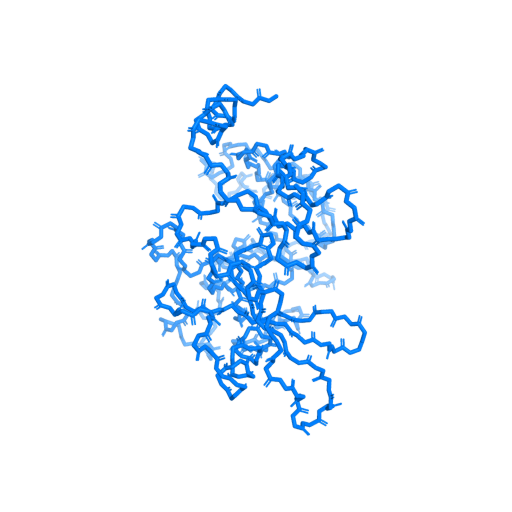A 1 109 ? 14.188 -8.764 -21.097 1.00 93.69 109 GLU A CA 1
ATOM 867 C C . GLU A 1 109 ? 12.651 -8.694 -21.082 1.00 93.69 109 GLU A C 1
ATOM 869 O O . GLU A 1 109 ? 11.982 -9.392 -21.845 1.00 93.69 109 GLU A O 1
ATOM 874 N N . ILE A 1 110 ? 12.065 -7.805 -20.270 1.00 94.69 110 ILE A N 1
ATOM 875 C CA . ILE A 1 110 ? 10.613 -7.605 -20.223 1.00 94.69 110 ILE A CA 1
ATOM 876 C C . ILE A 1 110 ? 10.110 -7.068 -21.573 1.00 94.69 110 ILE A C 1
ATOM 878 O O . ILE A 1 110 ? 10.530 -6.011 -22.052 1.00 94.69 110 ILE A O 1
ATOM 882 N N . GLY A 1 111 ? 9.181 -7.811 -22.180 1.00 96.31 111 GLY A N 1
ATOM 883 C CA . GLY A 1 111 ? 8.439 -7.418 -23.380 1.00 96.31 111 GLY A CA 1
ATOM 884 C C . GLY A 1 111 ? 7.068 -6.808 -23.067 1.00 96.31 111 GLY A C 1
ATOM 885 O O . GLY A 1 111 ? 6.597 -6.865 -21.931 1.00 96.31 111 GLY A O 1
ATOM 886 N N . LEU A 1 112 ? 6.395 -6.267 -24.092 1.00 96.69 112 LEU A N 1
ATOM 887 C CA . LEU A 1 112 ? 5.130 -5.529 -23.951 1.00 96.69 112 LEU A CA 1
ATOM 888 C C . LEU A 1 112 ? 4.043 -6.311 -23.197 1.00 96.69 112 LEU A C 1
ATOM 890 O O . LEU A 1 112 ? 3.464 -5.784 -22.257 1.00 96.69 112 LEU A O 1
ATOM 894 N N . ASN A 1 113 ? 3.794 -7.575 -23.547 1.00 95.81 113 ASN A N 1
ATOM 895 C CA . ASN A 1 113 ? 2.732 -8.365 -22.908 1.00 95.81 113 ASN A CA 1
ATOM 896 C C . ASN A 1 113 ? 2.963 -8.540 -21.399 1.00 95.81 113 ASN A C 1
ATOM 898 O O . ASN A 1 113 ? 2.047 -8.326 -20.609 1.00 95.81 113 ASN A O 1
ATOM 902 N N . ARG A 1 114 ? 4.200 -8.869 -20.996 1.00 95.50 114 ARG A N 1
ATOM 903 C CA . ARG A 1 114 ? 4.570 -8.977 -19.577 1.00 95.50 114 ARG A CA 1
ATOM 904 C C . ARG A 1 114 ? 4.490 -7.615 -18.892 1.00 95.50 114 ARG A C 1
ATOM 906 O O . ARG A 1 114 ? 3.985 -7.520 -17.784 1.00 95.50 114 ARG A O 1
ATOM 913 N N . ALA A 1 115 ? 4.922 -6.548 -19.560 1.00 95.69 115 ALA A N 1
ATOM 914 C CA . ALA A 1 115 ? 4.807 -5.186 -19.050 1.00 95.69 115 ALA A CA 1
ATOM 915 C C . ALA A 1 115 ? 3.352 -4.775 -18.759 1.00 95.69 115 ALA A C 1
ATOM 917 O O . ALA A 1 115 ? 3.080 -4.207 -17.701 1.00 95.69 115 ALA A O 1
ATOM 918 N N . LEU A 1 116 ? 2.420 -5.100 -19.656 1.00 95.12 116 LEU A N 1
ATOM 919 C CA . LEU A 1 116 ? 0.991 -4.850 -19.461 1.00 95.12 116 LEU A CA 1
ATOM 920 C C . LEU A 1 116 ? 0.415 -5.685 -18.317 1.00 95.12 116 LEU A C 1
ATOM 922 O O . LEU A 1 116 ? -0.307 -5.144 -17.487 1.00 95.12 116 LEU A O 1
ATOM 926 N N . GLU A 1 117 ? 0.789 -6.963 -18.216 1.00 92.62 117 GLU A N 1
ATOM 927 C CA . GLU A 1 117 ? 0.405 -7.819 -17.089 1.00 92.62 117 GLU A CA 1
ATOM 928 C C . GLU A 1 117 ? 0.906 -7.251 -15.752 1.00 92.62 117 GLU A C 1
ATOM 930 O O . GLU A 1 117 ? 0.157 -7.207 -14.783 1.00 92.62 117 GLU A O 1
ATOM 935 N N . LEU A 1 118 ? 2.151 -6.765 -15.693 1.00 91.38 118 LEU A N 1
ATOM 936 C CA . LEU A 1 118 ? 2.716 -6.142 -14.494 1.00 91.38 118 LEU A CA 1
ATOM 937 C C . LEU A 1 118 ? 1.976 -4.852 -14.119 1.00 91.38 118 LEU A C 1
ATOM 939 O O . LEU A 1 118 ? 1.723 -4.621 -12.937 1.00 91.38 118 LEU A O 1
ATOM 943 N N . ILE A 1 119 ? 1.628 -4.013 -15.102 1.00 91.19 119 ILE A N 1
ATOM 944 C CA . ILE A 1 119 ? 0.821 -2.808 -14.875 1.00 91.19 119 ILE A CA 1
ATOM 945 C C . ILE A 1 119 ? -0.569 -3.198 -14.366 1.00 91.19 119 ILE A C 1
ATOM 947 O O . ILE A 1 119 ? -1.005 -2.649 -13.355 1.00 91.19 119 ILE A O 1
ATOM 951 N N . ASP A 1 120 ? -1.249 -4.149 -15.005 1.00 88.62 120 ASP A N 1
ATOM 952 C CA . ASP A 1 120 ? -2.577 -4.592 -14.580 1.00 88.62 120 ASP A CA 1
ATOM 953 C C . ASP A 1 120 ? -2.519 -5.200 -13.175 1.00 88.62 120 ASP A C 1
ATOM 955 O O . ASP A 1 120 ? -3.174 -4.705 -12.268 1.00 88.62 120 ASP A O 1
ATOM 959 N N . ARG A 1 121 ? -1.618 -6.154 -12.916 1.00 83.69 121 ARG A N 1
ATOM 960 C CA . ARG A 1 121 ? -1.390 -6.759 -11.589 1.00 83.69 121 ARG A CA 1
ATOM 961 C C . ARG A 1 121 ? -1.135 -5.722 -10.492 1.00 83.69 121 ARG A C 1
ATOM 963 O O . ARG A 1 121 ? -1.559 -5.913 -9.350 1.00 83.69 121 ARG A O 1
ATOM 970 N N . SER A 1 122 ? -0.420 -4.644 -10.812 1.00 81.94 122 SER A N 1
ATOM 971 C CA . SER A 1 122 ? -0.123 -3.568 -9.863 1.00 81.94 122 SER A CA 1
ATOM 972 C C . SER A 1 122 ? -1.281 -2.603 -9.627 1.00 81.94 122 SER A C 1
ATOM 974 O O . SER A 1 122 ? -1.338 -1.991 -8.562 1.00 81.94 122 SER A O 1
ATOM 976 N N . ASN A 1 123 ? -2.200 -2.473 -10.584 1.00 80.75 123 ASN A N 1
ATOM 977 C CA . ASN A 1 123 ? -3.297 -1.504 -10.536 1.00 80.75 123 ASN A CA 1
ATOM 978 C C . ASN A 1 123 ? -4.686 -2.158 -10.448 1.00 80.75 123 ASN A C 1
ATOM 980 O O . ASN A 1 123 ? -5.683 -1.448 -10.326 1.00 80.75 123 ASN A O 1
ATOM 984 N N . LYS A 1 124 ? -4.761 -3.490 -10.473 1.00 76.00 124 LYS A N 1
ATOM 985 C CA . LYS A 1 124 ? -5.983 -4.260 -10.286 1.00 76.00 124 LYS A CA 1
ATOM 986 C C . LYS A 1 124 ? -6.461 -4.091 -8.852 1.00 76.00 124 LYS A C 1
ATOM 988 O O . LYS A 1 124 ? -5.774 -4.458 -7.899 1.00 76.00 124 LYS A O 1
ATOM 993 N N . GLU A 1 125 ? -7.657 -3.539 -8.700 1.00 66.94 125 GLU A N 1
ATOM 994 C CA . GLU A 1 125 ? -8.342 -3.492 -7.416 1.00 66.94 125 GLU A CA 1
ATOM 995 C C . GLU A 1 125 ? -8.931 -4.875 -7.125 1.00 66.94 125 GLU A C 1
ATOM 997 O O . GLU A 1 125 ? -10.042 -5.202 -7.538 1.00 66.94 125 GLU A O 1
ATOM 1002 N N . ASN A 1 126 ? -8.172 -5.721 -6.429 1.00 84.06 126 ASN A N 1
ATOM 1003 C CA . ASN A 1 126 ? -8.702 -6.984 -5.926 1.00 84.06 126 ASN A CA 1
ATOM 1004 C C . ASN A 1 126 ? -9.521 -6.692 -4.662 1.00 84.06 126 ASN A C 1
ATOM 1006 O O . ASN A 1 126 ? -8.975 -6.645 -3.560 1.00 84.06 126 ASN A O 1
ATOM 1010 N N . ILE A 1 127 ? -10.823 -6.444 -4.816 1.00 90.94 127 ILE A N 1
ATOM 1011 C CA . ILE A 1 127 ? -11.738 -6.293 -3.677 1.00 90.94 127 ILE A CA 1
ATOM 1012 C C . ILE A 1 127 ? -11.854 -7.650 -2.980 1.00 90.94 127 ILE A C 1
ATOM 1014 O O . ILE A 1 127 ? -12.319 -8.618 -3.575 1.00 90.94 127 ILE A O 1
ATOM 1018 N N . LEU A 1 128 ? -11.425 -7.706 -1.721 1.00 92.56 128 LEU A N 1
ATOM 1019 C CA . LEU A 1 128 ? -11.547 -8.891 -0.876 1.00 92.56 128 LEU A CA 1
ATOM 1020 C C . LEU A 1 128 ? -12.982 -9.009 -0.352 1.00 92.56 128 LEU A C 1
ATOM 1022 O O . LEU A 1 128 ? -13.616 -10.049 -0.493 1.00 92.56 128 LEU A O 1
ATOM 1026 N N . PHE A 1 129 ? -13.505 -7.913 0.204 1.00 95.19 129 PHE A N 1
ATOM 1027 C CA . PHE A 1 129 ? -14.903 -7.755 0.609 1.00 95.19 129 PHE A CA 1
ATOM 1028 C C . PHE A 1 129 ? -15.258 -6.270 0.754 1.00 95.19 129 PHE A C 1
ATOM 1030 O O . PHE A 1 129 ? -14.380 -5.404 0.754 1.00 95.19 129 PHE A O 1
ATOM 1037 N N . ILE A 1 130 ? -16.550 -5.974 0.888 1.00 95.69 130 ILE A N 1
ATOM 1038 C CA . ILE A 1 130 ? -17.052 -4.642 1.242 1.00 95.69 130 ILE A CA 1
ATOM 1039 C C . ILE A 1 130 ? -17.408 -4.674 2.722 1.00 95.69 130 ILE A C 1
ATOM 1041 O O . ILE A 1 130 ? -18.189 -5.525 3.142 1.00 95.69 130 ILE A O 1
ATOM 1045 N N . GLU A 1 131 ? -16.818 -3.779 3.512 1.00 94.94 131 GLU A N 1
ATOM 1046 C CA . GLU A 1 131 ? -17.083 -3.748 4.947 1.00 94.94 131 GLU A CA 1
ATOM 1047 C C . GLU A 1 131 ? -18.530 -3.278 5.199 1.00 94.94 131 GLU A C 1
ATOM 1049 O O . GLU A 1 131 ? -18.924 -2.223 4.692 1.00 94.94 131 GLU A O 1
ATOM 1054 N N . PRO A 1 132 ? -19.344 -4.051 5.941 1.00 91.50 132 PRO A N 1
ATOM 1055 C CA . PRO A 1 132 ? -20.792 -3.851 5.989 1.00 91.50 132 PRO A CA 1
ATOM 1056 C C . PRO A 1 132 ? -21.234 -2.563 6.697 1.00 91.50 132 PRO A C 1
ATOM 1058 O O . PRO A 1 132 ? -22.292 -2.033 6.363 1.00 91.50 132 PRO A O 1
ATOM 1061 N N . ASN A 1 133 ? -20.464 -2.038 7.656 1.00 88.12 133 ASN A N 1
ATOM 1062 C CA . ASN A 1 133 ? -20.858 -0.841 8.402 1.00 88.12 133 ASN A CA 1
ATOM 1063 C C . ASN A 1 133 ? -20.618 0.450 7.614 1.00 88.12 133 ASN A C 1
ATOM 1065 O O . ASN A 1 133 ? -21.460 1.346 7.622 1.00 88.12 133 ASN A O 1
ATOM 1069 N N . SER A 1 134 ? -19.460 0.552 6.967 1.00 92.38 134 SER A N 1
ATOM 1070 C CA . SER A 1 134 ? -18.973 1.739 6.262 1.00 92.38 134 SER A CA 1
ATOM 1071 C C . SER A 1 134 ? -19.250 1.708 4.760 1.00 92.38 134 SER A C 1
ATOM 1073 O O . SER A 1 134 ? -19.240 2.755 4.116 1.00 92.38 134 SER A O 1
ATOM 1075 N N . GLY A 1 135 ? -19.475 0.523 4.181 1.00 92.56 135 GLY A N 1
ATOM 1076 C CA . GLY A 1 135 ? -19.604 0.331 2.735 1.00 92.56 135 GLY A CA 1
ATOM 1077 C C . GLY A 1 135 ? -18.289 0.518 1.969 1.00 92.56 135 GLY A C 1
ATOM 1078 O O . GLY A 1 135 ? -18.296 0.577 0.740 1.00 92.56 135 GLY A O 1
ATOM 1079 N N . ILE A 1 136 ? -17.157 0.631 2.672 1.00 93.50 136 ILE A N 1
ATOM 1080 C CA . ILE A 1 136 ? -15.843 0.856 2.067 1.00 93.50 136 ILE A CA 1
ATOM 1081 C C . ILE A 1 136 ? -15.233 -0.503 1.680 1.00 93.50 136 ILE A C 1
ATOM 1083 O O . ILE A 1 136 ? -15.224 -1.430 2.498 1.00 93.50 136 ILE A O 1
ATOM 1087 N N . PRO A 1 137 ? -14.700 -0.658 0.454 1.00 95.00 137 PRO A N 1
ATOM 1088 C CA . PRO A 1 137 ? -14.064 -1.900 0.044 1.00 95.00 137 PRO A CA 1
ATOM 1089 C C . PRO A 1 137 ? -12.724 -2.105 0.756 1.00 95.00 137 PRO A C 1
ATOM 1091 O O . PRO A 1 137 ? -11.888 -1.203 0.839 1.00 95.00 137 PRO A O 1
ATOM 1094 N N . VAL A 1 138 ? -12.495 -3.331 1.215 1.00 95.81 138 VAL A N 1
ATOM 1095 C CA . VAL A 1 138 ? -11.174 -3.820 1.606 1.00 95.81 138 VAL A CA 1
ATOM 1096 C C . VAL A 1 138 ? -10.520 -4.405 0.363 1.00 95.81 138 VAL A C 1
ATOM 1098 O O . VAL A 1 138 ? -11.074 -5.297 -0.278 1.00 95.81 138 VAL A O 1
ATOM 1101 N N . THR A 1 139 ? -9.344 -3.898 0.001 1.00 93.81 139 THR A N 1
ATOM 1102 C CA . THR A 1 139 ? -8.682 -4.236 -1.266 1.00 93.81 139 THR A CA 1
ATOM 1103 C C . THR A 1 139 ? -7.302 -4.832 -1.044 1.00 93.81 139 THR A C 1
ATOM 1105 O O . THR A 1 139 ? -6.587 -4.456 -0.118 1.00 93.81 139 THR A O 1
ATOM 1108 N N . LEU A 1 140 ? -6.911 -5.756 -1.913 1.00 91.81 140 LEU A N 1
ATOM 1109 C CA . LEU A 1 140 ? -5.557 -6.271 -2.027 1.00 91.81 140 LEU A CA 1
ATOM 1110 C C . LEU A 1 140 ? -4.867 -5.562 -3.191 1.00 91.81 140 LEU A C 1
ATOM 1112 O O . LEU A 1 140 ? -5.364 -5.563 -4.317 1.00 91.81 140 LEU A O 1
ATOM 1116 N N . LYS A 1 141 ? -3.741 -4.916 -2.901 1.00 88.00 141 LYS A N 1
ATOM 1117 C CA . LYS A 1 141 ? -2.988 -4.093 -3.849 1.00 88.00 141 LYS A CA 1
ATOM 1118 C C . LYS A 1 141 ? -1.531 -4.531 -3.872 1.00 88.00 141 LYS A C 1
ATOM 1120 O O . LYS A 1 141 ? -1.001 -5.037 -2.885 1.00 88.00 141 LYS A O 1
ATOM 1125 N N . ASN A 1 142 ? -0.851 -4.263 -4.980 1.00 82.06 142 ASN A N 1
ATOM 1126 C CA . ASN A 1 142 ? 0.585 -4.490 -5.116 1.00 82.06 142 ASN A CA 1
ATOM 1127 C C . ASN A 1 142 ? 1.331 -3.156 -5.083 1.00 82.06 142 ASN A C 1
ATOM 1129 O O . ASN A 1 142 ? 1.006 -2.223 -5.814 1.00 82.06 142 ASN A O 1
ATOM 1133 N N . GLY A 1 143 ? 2.327 -3.043 -4.203 1.00 75.88 143 GLY A N 1
ATOM 1134 C CA . GLY A 1 143 ? 3.143 -1.840 -4.066 1.00 75.88 143 GLY A CA 1
ATOM 1135 C C . GLY A 1 143 ? 4.634 -2.143 -4.103 1.00 75.88 143 GLY A C 1
ATOM 1136 O O . GLY A 1 143 ? 5.064 -3.289 -4.159 1.00 75.88 143 GLY A O 1
ATOM 1137 N N . ARG A 1 144 ? 5.449 -1.093 -3.971 1.00 70.75 144 ARG A N 1
ATOM 1138 C CA . ARG A 1 144 ? 6.924 -1.179 -3.988 1.00 70.75 144 ARG A CA 1
ATOM 1139 C C . ARG A 1 144 ? 7.555 -2.127 -2.962 1.00 70.75 144 ARG A C 1
ATOM 1141 O O . ARG A 1 144 ? 8.737 -2.419 -3.045 1.00 70.75 144 ARG A O 1
ATOM 1148 N N . PHE A 1 145 ? 6.814 -2.487 -1.917 1.00 74.44 145 PHE A N 1
ATOM 1149 C CA . PHE A 1 145 ? 7.289 -3.357 -0.839 1.00 74.44 145 PHE A CA 1
ATOM 1150 C C . PHE A 1 145 ? 6.612 -4.731 -0.879 1.00 74.44 145 PHE A C 1
ATOM 1152 O O . PHE A 1 145 ? 6.652 -5.455 0.113 1.00 74.44 145 PHE A O 1
ATOM 1159 N N . GLY A 1 146 ? 5.983 -5.057 -2.009 1.00 78.75 146 GLY A N 1
ATOM 1160 C CA . GLY A 1 146 ? 5.154 -6.233 -2.192 1.00 78.75 146 GLY A CA 1
ATOM 1161 C C . GLY A 1 146 ? 3.671 -5.945 -1.986 1.00 78.75 146 GLY A C 1
ATOM 1162 O O . GLY A 1 146 ? 3.230 -4.796 -1.856 1.00 78.75 146 GLY A O 1
ATOM 1163 N N . GLU A 1 147 ? 2.915 -7.030 -1.978 1.00 87.69 147 GLU A N 1
ATOM 1164 C CA . GLU A 1 147 ? 1.474 -7.047 -1.792 1.00 87.69 147 GLU A CA 1
ATOM 1165 C C . GLU A 1 147 ? 1.061 -6.577 -0.389 1.00 87.69 147 GLU A C 1
ATOM 1167 O O . GLU A 1 147 ? 1.738 -6.834 0.618 1.00 87.69 147 GLU A O 1
ATOM 1172 N N . TYR A 1 148 ? -0.051 -5.852 -0.322 1.00 91.69 148 TYR A N 1
ATOM 1173 C CA . TYR A 1 148 ? -0.626 -5.356 0.915 1.00 91.69 148 TYR A CA 1
ATOM 1174 C C . TYR A 1 148 ? -2.145 -5.223 0.817 1.00 91.69 148 TYR A C 1
ATOM 1176 O O . TYR A 1 148 ? -2.696 -4.865 -0.222 1.00 91.69 148 TYR A O 1
ATOM 1184 N N . THR A 1 149 ? -2.818 -5.457 1.938 1.00 94.69 149 THR A N 1
ATOM 1185 C CA . THR A 1 149 ? -4.237 -5.148 2.103 1.00 94.69 149 THR A CA 1
ATOM 1186 C C . THR A 1 149 ? -4.404 -3.704 2.555 1.00 94.69 149 THR A C 1
ATOM 1188 O O . THR A 1 149 ? -3.666 -3.224 3.427 1.00 94.69 149 THR A O 1
ATOM 1191 N N . GLU A 1 150 ? -5.379 -3.020 1.968 1.00 94.25 150 GLU A N 1
ATOM 1192 C CA . GLU A 1 150 ? -5.716 -1.628 2.221 1.00 94.25 150 GLU A CA 1
ATOM 1193 C C . GLU A 1 150 ? -7.210 -1.464 2.518 1.00 94.25 150 GLU A C 1
ATOM 1195 O O . GLU A 1 150 ? -8.063 -2.072 1.871 1.00 94.25 150 GLU A O 1
ATOM 1200 N N . PHE A 1 151 ? -7.507 -0.631 3.513 1.00 95.81 151 PHE A N 1
ATOM 1201 C CA . PHE A 1 151 ? -8.857 -0.229 3.891 1.00 95.81 151 PHE A CA 1
ATOM 1202 C C . PHE A 1 151 ? -8.817 1.193 4.444 1.00 95.81 151 PHE A C 1
ATOM 1204 O O . PHE A 1 151 ? -8.195 1.421 5.478 1.00 95.81 151 PHE A O 1
ATOM 1211 N N . ASN A 1 152 ? -9.456 2.153 3.777 1.00 94.06 152 ASN A N 1
ATOM 1212 C CA . ASN A 1 152 ? -9.542 3.558 4.196 1.00 94.06 152 ASN A CA 1
ATOM 1213 C C . ASN A 1 152 ? -8.209 4.179 4.698 1.00 94.06 152 ASN A C 1
ATOM 1215 O O . ASN A 1 152 ? -8.136 4.846 5.736 1.00 94.06 152 ASN A O 1
ATOM 1219 N N . GLY A 1 153 ? -7.103 3.909 4.001 1.00 91.69 153 GLY A N 1
ATOM 1220 C CA . GLY A 1 153 ? -5.760 4.389 4.345 1.00 91.69 153 GLY A CA 1
ATOM 1221 C C . GLY A 1 153 ? -5.044 3.603 5.455 1.00 91.69 153 GLY A C 1
ATOM 1222 O O . GLY A 1 153 ? -3.897 3.931 5.801 1.00 91.69 153 GLY A O 1
ATOM 1223 N N . PHE A 1 154 ? -5.666 2.558 6.002 1.00 95.38 154 PHE A N 1
ATOM 1224 C CA . PHE A 1 154 ? -5.018 1.545 6.832 1.00 95.38 154 PHE A CA 1
ATOM 1225 C C . PHE A 1 154 ? -4.393 0.484 5.934 1.00 95.38 154 PHE A C 1
ATOM 1227 O O . PHE A 1 154 ? -5.019 0.005 5.000 1.00 95.38 154 PHE A O 1
ATOM 1234 N N . ASN A 1 155 ? -3.135 0.133 6.208 1.00 93.62 155 ASN A N 1
ATOM 1235 C CA . ASN A 1 155 ? -2.355 -0.758 5.353 1.00 93.62 155 ASN A CA 1
ATOM 1236 C C . ASN A 1 155 ? -1.735 -1.899 6.167 1.00 93.62 155 ASN A C 1
ATOM 1238 O O . ASN A 1 155 ? -1.212 -1.687 7.276 1.00 93.62 155 ASN A O 1
ATOM 1242 N N . LYS A 1 156 ? -1.729 -3.101 5.588 1.00 94.00 156 LYS A N 1
ATOM 1243 C CA . LYS A 1 156 ? -1.074 -4.290 6.135 1.00 94.00 156 LYS A CA 1
ATOM 1244 C C . LYS A 1 156 ? -0.367 -5.046 5.014 1.00 94.00 156 LYS A C 1
ATOM 1246 O O . LYS A 1 156 ? -1.007 -5.581 4.125 1.00 94.00 156 LYS A O 1
ATOM 1251 N N . ALA A 1 157 ? 0.961 -5.083 5.068 1.00 92.06 157 ALA A N 1
ATOM 1252 C CA . ALA A 1 157 ? 1.755 -5.821 4.092 1.00 92.06 157 ALA A CA 1
ATOM 1253 C C . ALA A 1 157 ? 1.645 -7.338 4.307 1.00 92.06 157 ALA A C 1
ATOM 1255 O O . ALA A 1 157 ? 1.693 -7.802 5.455 1.00 92.06 157 ALA A O 1
ATOM 1256 N N . THR A 1 158 ? 1.573 -8.088 3.206 1.00 90.56 158 THR A N 1
ATOM 1257 C CA . THR A 1 158 ? 1.638 -9.556 3.186 1.00 90.56 158 THR A CA 1
ATOM 1258 C C . THR A 1 158 ? 3.013 -10.015 3.673 1.00 90.56 158 THR A C 1
ATOM 1260 O O . THR A 1 158 ? 3.130 -10.874 4.548 1.00 90.56 158 THR A O 1
ATOM 1263 N N . LYS A 1 159 ? 4.086 -9.360 3.203 1.00 87.56 159 LYS A N 1
ATOM 1264 C CA . LYS A 1 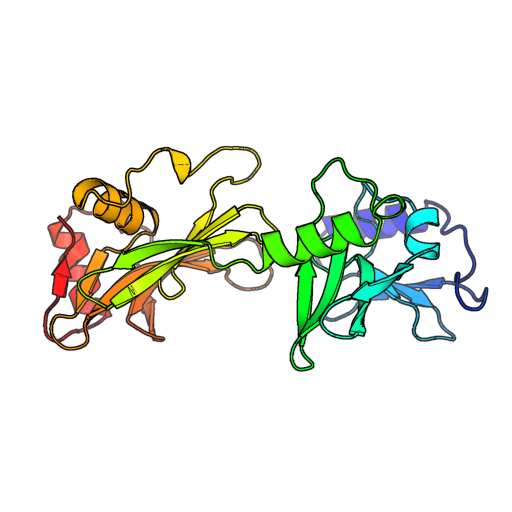159 ? 5.469 -9.631 3.620 1.00 87.56 159 LYS A CA 1
ATOM 1265 C C . LYS A 1 159 ? 6.177 -8.366 4.103 1.00 87.56 159 LYS A C 1
ATOM 1267 O O . LYS A 1 159 ? 6.053 -7.295 3.520 1.00 87.56 159 LYS A O 1
ATOM 1272 N N . LEU A 1 160 ? 6.991 -8.499 5.148 1.00 82.81 160 LEU A N 1
ATOM 1273 C CA . LEU A 1 160 ? 7.908 -7.460 5.617 1.00 82.81 160 LEU A CA 1
ATOM 1274 C C . LEU A 1 160 ? 9.302 -8.056 5.803 1.00 82.81 160 LEU A C 1
ATOM 1276 O O . LEU A 1 160 ? 9.501 -8.945 6.630 1.00 82.81 160 LEU A O 1
ATOM 1280 N N . LYS A 1 161 ? 10.285 -7.537 5.053 1.00 79.50 161 LYS A N 1
ATOM 1281 C CA . LYS A 1 161 ? 11.687 -8.003 5.089 1.00 79.50 161 LYS A CA 1
ATOM 1282 C C . LYS A 1 161 ? 11.806 -9.529 4.907 1.00 79.50 161 LYS A C 1
ATOM 1284 O O . LYS A 1 161 ? 12.483 -10.197 5.686 1.00 79.50 161 LYS A O 1
ATOM 1289 N N . GLY A 1 162 ? 11.081 -10.073 3.930 1.00 76.31 162 GLY A N 1
ATOM 1290 C CA . GLY A 1 162 ? 11.074 -11.503 3.601 1.00 76.31 162 GLY A CA 1
ATOM 1291 C C . GLY A 1 162 ? 10.253 -12.398 4.538 1.00 76.31 162 GLY A C 1
ATOM 1292 O O . GLY A 1 162 ? 10.125 -13.586 4.271 1.00 76.31 162 GLY A O 1
ATOM 1293 N N . ARG A 1 163 ? 9.666 -11.863 5.618 1.00 82.56 163 ARG A N 1
ATOM 1294 C CA . ARG A 1 163 ? 8.786 -12.627 6.517 1.00 82.56 163 ARG A CA 1
ATOM 1295 C C . ARG A 1 163 ? 7.328 -12.371 6.172 1.00 82.56 163 ARG A C 1
ATOM 1297 O O . ARG A 1 163 ? 6.946 -11.211 6.037 1.00 82.56 163 ARG A O 1
ATOM 1304 N N . VAL A 1 164 ? 6.525 -13.429 6.085 1.00 85.81 164 VAL A N 1
ATOM 1305 C CA . VAL A 1 164 ? 5.065 -13.317 5.964 1.00 85.81 164 VAL A CA 1
ATOM 1306 C C . VAL A 1 164 ? 4.514 -12.734 7.264 1.00 85.81 164 VAL A C 1
ATOM 1308 O O . VAL A 1 164 ? 4.816 -13.220 8.353 1.00 85.81 164 VAL A O 1
ATOM 1311 N N . THR A 1 165 ? 3.759 -11.645 7.159 1.00 86.38 165 THR A N 1
ATOM 1312 C CA . THR A 1 165 ? 3.145 -10.935 8.293 1.00 86.38 165 THR A CA 1
ATOM 1313 C C . THR A 1 165 ? 1.624 -10.924 8.257 1.00 86.38 165 THR A C 1
ATOM 1315 O O . THR A 1 165 ? 0.997 -10.481 9.225 1.00 86.38 165 THR A O 1
ATOM 1318 N N . TYR A 1 166 ? 1.059 -11.340 7.132 1.00 89.88 166 TYR A N 1
ATOM 1319 C CA . TYR A 1 166 ? -0.358 -11.454 6.833 1.00 89.88 166 TYR A CA 1
ATOM 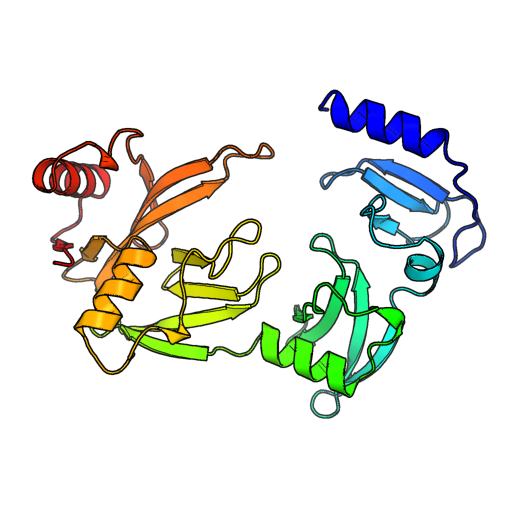1320 C C . TYR A 1 166 ? -0.467 -12.296 5.563 1.00 89.88 166 TYR A C 1
ATOM 1322 O O . TYR A 1 166 ? 0.367 -12.127 4.679 1.00 89.88 166 TYR A O 1
ATOM 1330 N N . ASP A 1 167 ? -1.435 -13.197 5.491 1.00 90.31 167 ASP A N 1
ATOM 1331 C CA . ASP A 1 167 ? -1.663 -14.034 4.315 1.00 90.31 167 ASP A CA 1
ATOM 1332 C C . ASP A 1 167 ? -3.120 -13.848 3.869 1.00 90.31 167 ASP A C 1
ATOM 1334 O O . ASP A 1 167 ? -4.014 -14.329 4.567 1.00 90.31 167 ASP A O 1
ATOM 1338 N N . PRO A 1 168 ? -3.382 -13.095 2.785 1.00 89.00 168 PRO A N 1
ATOM 1339 C CA . PRO A 1 168 ? -4.734 -12.889 2.280 1.00 89.00 168 PRO A CA 1
ATOM 1340 C C . PRO A 1 168 ? -5.421 -14.191 1.860 1.00 89.00 168 PRO A C 1
ATOM 1342 O O . PRO A 1 168 ? -6.639 -14.288 1.974 1.00 89.00 168 PRO A O 1
ATOM 1345 N N . ASP A 1 169 ? -4.678 -15.195 1.403 1.00 87.44 169 ASP A N 1
ATOM 1346 C CA . ASP A 1 169 ? -5.276 -16.433 0.894 1.00 87.44 169 ASP A CA 1
ATOM 1347 C C . ASP A 1 169 ? -5.730 -17.369 2.026 1.00 87.44 169 ASP A C 1
ATOM 1349 O O . ASP A 1 169 ? -6.440 -18.348 1.797 1.00 87.44 169 ASP A O 1
ATOM 1353 N N . ALA A 1 170 ? -5.358 -17.055 3.270 1.00 91.00 170 ALA A N 1
ATOM 1354 C CA . ALA A 1 170 ? -5.731 -17.825 4.450 1.00 91.00 170 ALA A CA 1
ATOM 1355 C C . ALA A 1 170 ? -7.157 -17.537 4.964 1.00 91.00 170 ALA A C 1
ATOM 1357 O O . ALA A 1 170 ? -7.584 -18.181 5.924 1.00 91.00 170 ALA A O 1
ATOM 1358 N N . PHE A 1 171 ? -7.877 -16.576 4.372 1.00 92.62 171 PHE A N 1
ATOM 1359 C CA . PHE A 1 171 ? -9.188 -16.118 4.844 1.00 92.62 171 PHE A CA 1
ATOM 1360 C C . PHE A 1 171 ? -10.319 -16.462 3.872 1.00 92.62 171 PHE A C 1
ATOM 1362 O O . PHE A 1 171 ? -10.182 -16.337 2.655 1.00 92.62 171 PHE A O 1
ATOM 1369 N N . ASN A 1 172 ? -11.483 -16.809 4.419 1.00 93.50 172 ASN A N 1
ATOM 1370 C CA . ASN A 1 172 ? -12.736 -16.860 3.679 1.00 93.50 172 ASN A CA 1
ATOM 1371 C C . ASN A 1 172 ? -13.479 -15.523 3.809 1.00 93.50 172 ASN A C 1
ATOM 1373 O O . ASN A 1 172 ? -14.168 -15.276 4.793 1.00 93.50 172 ASN A O 1
ATOM 1377 N N . TYR A 1 173 ? -13.410 -14.672 2.785 1.00 93.06 173 TYR A N 1
ATOM 1378 C CA . TYR A 1 173 ? -14.020 -13.334 2.825 1.00 93.06 173 TYR A CA 1
ATOM 1379 C C . TYR A 1 173 ? -15.553 -13.303 2.833 1.00 93.06 173 TYR A C 1
ATOM 1381 O O . TYR A 1 173 ? -16.131 -12.229 2.978 1.00 93.06 173 TYR A O 1
ATOM 1389 N N . GLN A 1 174 ? -16.220 -14.449 2.689 1.00 91.31 174 GLN A N 1
ATOM 1390 C CA . GLN A 1 174 ? -17.668 -14.552 2.890 1.00 91.31 174 GLN A CA 1
ATOM 1391 C C . GLN A 1 174 ? -18.045 -14.736 4.370 1.00 91.31 174 GLN A C 1
ATOM 1393 O O . GLN A 1 174 ? -19.208 -14.571 4.720 1.00 91.31 174 GLN A O 1
ATOM 1398 N N . ASP A 1 175 ? -17.084 -15.087 5.230 1.00 95.06 175 ASP A N 1
ATOM 1399 C CA . ASP A 1 175 ? -17.291 -15.280 6.665 1.00 95.06 175 ASP A CA 1
ATOM 1400 C C . ASP A 1 175 ? -17.015 -13.985 7.445 1.00 95.06 175 ASP A C 1
ATOM 1402 O O . ASP A 1 175 ? -15.946 -13.381 7.328 1.00 95.06 175 ASP A O 1
ATOM 1406 N N . GLU A 1 176 ? -17.969 -13.560 8.275 1.00 93.19 176 GLU A N 1
ATOM 1407 C CA . GLU A 1 176 ? -17.857 -12.333 9.078 1.00 93.19 176 GLU A CA 1
ATOM 1408 C C . GLU A 1 176 ? -16.709 -12.405 10.099 1.00 93.19 176 GLU A C 1
ATOM 1410 O O . GLU A 1 176 ? -16.032 -11.407 10.357 1.00 93.19 176 GLU A O 1
ATOM 1415 N N . GLY A 1 177 ? -16.436 -13.589 10.654 1.00 94.00 177 GLY A N 1
ATOM 1416 C CA . GLY A 1 177 ? -15.342 -13.793 11.600 1.00 94.00 177 GLY A CA 1
ATOM 1417 C C . GLY A 1 177 ? -13.978 -13.566 10.951 1.00 94.00 177 GLY A C 1
ATOM 1418 O O . GLY A 1 177 ? -13.106 -12.915 11.536 1.00 94.00 177 GLY A O 1
ATOM 1419 N N . ASP A 1 178 ? -13.791 -14.053 9.727 1.00 94.69 178 ASP A N 1
ATOM 1420 C CA . ASP A 1 178 ? -12.587 -13.797 8.940 1.00 94.69 178 ASP A CA 1
ATOM 1421 C C . ASP A 1 178 ? -12.476 -12.330 8.510 1.00 94.69 178 ASP A C 1
ATOM 1423 O O . ASP A 1 178 ? -11.397 -11.747 8.648 1.00 94.69 178 ASP A O 1
ATOM 1427 N N . GLN A 1 179 ? -13.574 -11.679 8.116 1.00 95.50 179 GLN A N 1
ATOM 1428 C CA . GLN A 1 179 ? -13.578 -10.232 7.855 1.00 95.50 179 GLN A CA 1
ATOM 1429 C C . GLN A 1 179 ? -13.112 -9.427 9.082 1.00 95.50 179 GLN A C 1
ATOM 1431 O O . GLN A 1 179 ? -12.254 -8.546 8.963 1.00 95.50 179 GLN A O 1
ATOM 1436 N N . ILE A 1 180 ? -13.585 -9.770 10.286 1.00 94.81 180 ILE A N 1
ATOM 1437 C CA . ILE A 1 180 ? -13.146 -9.131 11.537 1.00 94.81 180 ILE A CA 1
ATOM 1438 C C . ILE A 1 180 ? -11.650 -9.370 11.785 1.00 94.81 180 ILE A C 1
ATOM 1440 O O . ILE A 1 180 ? -10.934 -8.436 12.161 1.00 94.81 180 ILE A O 1
ATOM 1444 N N . LYS A 1 181 ? -11.129 -10.582 11.542 1.00 95.25 181 LYS A N 1
ATOM 1445 C CA . LYS A 1 181 ? -9.683 -10.862 11.666 1.00 95.25 181 LYS A CA 1
ATOM 1446 C C . LYS A 1 181 ? -8.856 -9.979 10.731 1.00 95.25 181 LYS A C 1
ATOM 1448 O O . LYS A 1 181 ? -7.810 -9.473 11.147 1.00 95.25 181 LYS A O 1
ATOM 1453 N N . VAL A 1 182 ? -9.328 -9.750 9.505 1.00 95.69 182 VAL A N 1
ATOM 1454 C CA . VAL A 1 182 ? -8.677 -8.860 8.531 1.00 95.69 182 VAL A CA 1
ATOM 1455 C C . VAL A 1 182 ? -8.664 -7.414 9.036 1.00 95.69 182 VAL A C 1
ATOM 1457 O O . VAL A 1 182 ? -7.603 -6.783 9.075 1.00 95.69 182 VAL A O 1
ATOM 1460 N N . LEU A 1 183 ? -9.803 -6.902 9.513 1.00 96.44 183 LEU A N 1
ATOM 1461 C CA . LEU A 1 183 ? -9.904 -5.554 10.089 1.00 96.44 183 LEU A CA 1
ATOM 1462 C C . LEU A 1 183 ? -8.991 -5.385 11.318 1.00 96.44 183 LEU A C 1
ATOM 1464 O O . LEU A 1 183 ? -8.251 -4.401 11.421 1.00 96.44 183 LEU A O 1
ATOM 1468 N N . LYS A 1 184 ? -8.939 -6.380 12.211 1.00 94.94 184 LYS A N 1
ATOM 1469 C CA . LYS A 1 184 ? -8.008 -6.395 13.352 1.00 94.94 184 LYS A CA 1
ATOM 1470 C C . LYS A 1 184 ? -6.546 -6.419 12.899 1.00 94.94 184 LYS A C 1
ATOM 1472 O O . LYS A 1 184 ? -5.715 -5.701 13.458 1.00 94.94 184 LYS A O 1
ATOM 1477 N N . ALA A 1 185 ? -6.205 -7.169 11.847 1.00 94.75 185 ALA A N 1
ATOM 1478 C CA . ALA A 1 185 ? -4.852 -7.184 11.283 1.00 94.75 185 ALA A CA 1
ATOM 1479 C C . ALA A 1 185 ? -4.436 -5.814 10.707 1.00 94.75 185 ALA A C 1
ATOM 1481 O O . ALA A 1 185 ? -3.265 -5.416 10.824 1.00 94.75 185 ALA A O 1
ATOM 1482 N N . LEU A 1 186 ? -5.395 -5.069 10.148 1.00 95.50 186 LEU A N 1
ATOM 1483 C CA . LEU A 1 186 ? -5.255 -3.673 9.714 1.00 95.50 186 LEU A CA 1
ATOM 1484 C C . LEU A 1 186 ? -5.194 -2.670 10.883 1.00 95.50 186 LEU A C 1
ATOM 1486 O O . LEU A 1 186 ? -4.828 -1.512 10.665 1.00 95.50 186 LEU A O 1
ATOM 1490 N N . ARG A 1 187 ? -5.424 -3.136 12.121 1.00 95.75 187 ARG A N 1
ATOM 1491 C CA . ARG A 1 187 ? -5.520 -2.364 13.375 1.00 95.75 187 ARG A CA 1
ATOM 1492 C C . ARG A 1 187 ? -6.720 -1.421 13.408 1.00 95.75 187 ARG A C 1
ATOM 1494 O O . ARG A 1 187 ? -6.621 -0.319 13.950 1.00 95.75 187 ARG A O 1
ATOM 1501 N N . ILE A 1 188 ? -7.832 -1.848 12.825 1.00 96.88 188 ILE A N 1
ATOM 1502 C CA . ILE A 1 188 ? -9.123 -1.206 13.051 1.00 96.88 188 ILE A CA 1
ATOM 1503 C C . ILE A 1 188 ? -9.588 -1.581 14.455 1.00 96.88 188 ILE A C 1
ATOM 1505 O O . ILE A 1 188 ? -9.524 -2.743 14.849 1.00 96.88 188 ILE A O 1
ATOM 1509 N N . LEU A 1 189 ? -9.987 -0.571 15.219 1.00 95.69 189 LEU A N 1
ATOM 1510 C CA . LEU A 1 189 ? -10.490 -0.707 16.582 1.00 95.69 189 LEU A CA 1
ATOM 1511 C C . LEU A 1 189 ? -12.016 -0.728 16.600 1.00 95.69 189 LEU A C 1
ATOM 1513 O O . LEU A 1 189 ? -12.607 -1.378 17.452 1.00 95.69 189 LEU A O 1
ATOM 1517 N N . GLY A 1 190 ? -12.655 -0.007 15.681 1.00 95.00 190 GLY A N 1
ATOM 1518 C CA . GLY A 1 190 ? -14.099 0.157 15.663 1.00 95.00 190 GLY A CA 1
ATOM 1519 C C . GLY A 1 190 ? -14.559 1.156 14.615 1.00 95.00 190 GLY A C 1
ATOM 1520 O O . GLY A 1 190 ? -13.772 1.603 13.781 1.00 95.00 190 GLY A O 1
ATOM 1521 N N . PHE A 1 191 ? -15.827 1.531 14.701 1.00 95.38 191 PHE A N 1
ATOM 1522 C CA . PHE A 1 191 ? -16.473 2.508 13.833 1.00 95.38 191 PHE A CA 1
ATOM 1523 C C . PHE A 1 191 ? -17.219 3.532 14.671 1.00 95.38 191 PHE A C 1
ATOM 1525 O O . PHE A 1 191 ? -17.760 3.211 15.730 1.00 95.38 191 PHE A O 1
ATOM 1532 N N . GLU A 1 192 ? -17.261 4.767 14.195 1.00 94.38 192 GLU A N 1
ATOM 1533 C CA . GLU A 1 192 ? -18.124 5.781 14.786 1.00 94.38 192 GLU A CA 1
ATOM 1534 C C . GLU A 1 192 ? -19.582 5.544 14.354 1.00 94.38 192 GLU A C 1
ATOM 1536 O O . GLU A 1 192 ? -19.856 5.185 13.207 1.00 94.38 192 GLU A O 1
ATOM 1541 N N . GLU A 1 193 ? -20.519 5.634 15.299 1.00 88.88 193 GLU A N 1
ATOM 1542 C CA . GLU A 1 193 ? -21.873 5.095 15.130 1.00 88.88 193 GLU A CA 1
ATOM 1543 C C . GLU A 1 193 ? -22.695 5.818 14.056 1.00 88.88 193 GLU A C 1
ATOM 1545 O O . GLU A 1 193 ? -23.481 5.165 13.366 1.00 88.88 193 GLU A O 1
ATOM 1550 N N . GLU A 1 194 ? -22.516 7.128 13.892 1.00 88.00 194 GLU A N 1
ATOM 1551 C CA . GLU A 1 194 ? -23.331 7.952 12.993 1.00 88.00 194 GLU A CA 1
ATOM 1552 C C . GLU A 1 194 ? -22.706 8.048 11.600 1.00 88.00 194 GLU A C 1
ATOM 1554 O O . GLU A 1 194 ? -23.354 7.759 10.596 1.00 88.00 194 GLU A O 1
ATOM 1559 N N . SER A 1 195 ? -21.428 8.412 11.540 1.00 90.88 195 SER A N 1
ATOM 1560 C CA . SER A 1 195 ? -20.665 8.602 10.306 1.00 90.88 195 SER A CA 1
ATOM 1561 C C . SER A 1 195 ? -20.194 7.295 9.674 1.00 90.88 195 SER A C 1
ATOM 1563 O O . SER A 1 195 ? -19.806 7.296 8.507 1.00 90.88 195 SER A O 1
ATOM 1565 N N . LYS A 1 196 ? -20.187 6.190 10.435 1.00 93.31 196 LYS A N 1
ATOM 1566 C CA . LYS A 1 196 ? -19.648 4.882 10.021 1.00 93.31 196 LYS A CA 1
ATOM 1567 C C . LYS A 1 196 ? -18.180 4.926 9.599 1.00 93.31 196 LYS A C 1
ATOM 1569 O O . LYS A 1 196 ? -17.684 4.017 8.938 1.00 93.31 196 LYS A O 1
ATOM 1574 N N . ILE A 1 197 ? -17.454 5.968 9.996 1.00 93.56 197 ILE A N 1
ATOM 1575 C CA . ILE A 1 197 ? -16.035 6.105 9.692 1.00 93.56 197 ILE A CA 1
ATOM 1576 C C . ILE A 1 197 ? -15.239 5.162 10.608 1.00 93.56 197 ILE A C 1
ATOM 1578 O O . ILE A 1 197 ? -15.465 5.153 11.824 1.00 93.56 197 ILE A O 1
ATOM 1582 N N . PRO A 1 198 ? -14.284 4.383 10.067 1.00 95.50 198 PRO A N 1
ATOM 1583 C CA . PRO A 1 198 ? -13.448 3.513 10.878 1.00 95.50 198 PRO A CA 1
ATOM 1584 C C . PRO A 1 198 ? -12.476 4.311 11.751 1.00 95.50 198 PRO A C 1
ATOM 1586 O O . PRO A 1 198 ? -11.866 5.296 11.324 1.00 95.50 198 PRO A O 1
ATOM 1589 N N . ILE A 1 199 ? -12.280 3.808 12.964 1.00 96.19 199 ILE A N 1
ATOM 1590 C CA . ILE A 1 199 ? -11.295 4.260 13.939 1.00 96.19 199 ILE A CA 1
ATOM 1591 C C . ILE A 1 199 ? -10.239 3.168 14.073 1.00 96.19 199 ILE A C 1
ATOM 1593 O O . ILE A 1 199 ? -10.559 1.996 14.273 1.00 96.19 199 ILE A O 1
ATOM 1597 N N . GLY A 1 200 ? -8.962 3.534 13.989 1.00 96.19 200 GLY A N 1
ATOM 1598 C CA . GLY A 1 200 ? -7.881 2.552 14.053 1.00 96.19 200 GLY A CA 1
ATOM 1599 C C . GLY A 1 200 ? -6.515 3.136 14.376 1.00 96.19 200 GLY A C 1
ATOM 1600 O O . GLY A 1 200 ? -6.354 4.342 14.556 1.00 96.19 200 GLY A O 1
ATOM 1601 N N . ILE A 1 201 ? -5.499 2.270 14.411 1.00 96.44 201 ILE A N 1
ATOM 1602 C CA . ILE A 1 201 ? -4.106 2.651 14.678 1.00 96.44 201 ILE A CA 1
ATOM 1603 C C . ILE A 1 201 ? -3.279 2.598 13.396 1.00 96.44 201 ILE A C 1
ATOM 1605 O O . ILE A 1 201 ? -3.007 1.536 12.820 1.00 96.44 201 ILE A O 1
ATOM 1609 N N . LYS A 1 202 ? -2.769 3.760 12.996 1.00 94.50 202 LYS A N 1
ATOM 1610 C CA . LYS A 1 202 ? -1.891 3.912 11.839 1.00 94.50 202 LYS A CA 1
ATOM 1611 C C . LYS A 1 202 ? -0.436 4.035 12.277 1.00 94.50 202 LYS A C 1
ATOM 1613 O O . LYS A 1 202 ? -0.102 4.713 13.247 1.00 94.50 202 LYS A O 1
ATOM 1618 N N . ILE A 1 203 ? 0.453 3.372 11.541 1.00 90.75 203 ILE A N 1
ATOM 1619 C CA . ILE A 1 203 ? 1.901 3.486 11.734 1.00 90.75 203 ILE A CA 1
ATOM 1620 C C . ILE A 1 203 ? 2.408 4.561 10.776 1.00 90.75 203 ILE A C 1
ATOM 1622 O O . ILE A 1 203 ? 2.441 4.365 9.562 1.00 90.75 203 ILE A O 1
ATOM 1626 N N . LYS A 1 204 ? 2.810 5.706 11.324 1.00 86.44 204 LYS A N 1
ATOM 1627 C CA . LYS A 1 204 ? 3.289 6.861 10.566 1.00 86.44 204 LYS A CA 1
ATOM 1628 C C . LYS A 1 204 ? 4.807 6.939 10.613 1.00 86.44 204 LYS A C 1
ATOM 1630 O O . LYS A 1 204 ? 5.414 6.852 11.680 1.00 86.44 204 LYS A O 1
ATOM 1635 N N . LYS A 1 205 ? 5.437 7.149 9.457 1.00 83.75 205 LYS A N 1
ATOM 1636 C CA . LYS A 1 205 ? 6.872 7.446 9.378 1.00 83.75 205 LYS A CA 1
ATOM 1637 C C . LYS A 1 205 ? 7.123 8.907 9.766 1.00 83.75 205 LYS A C 1
ATOM 1639 O O . LYS A 1 205 ? 6.533 9.814 9.186 1.00 83.75 205 LYS A O 1
ATOM 1644 N N . LEU A 1 206 ? 8.023 9.133 10.719 1.00 81.50 206 LEU A N 1
ATOM 1645 C CA . LEU A 1 206 ? 8.444 10.457 11.170 1.00 81.50 206 LEU A CA 1
ATOM 1646 C C . LEU A 1 206 ? 9.706 10.905 10.420 1.00 81.50 206 LEU A C 1
ATOM 1648 O O . LEU A 1 206 ? 10.821 10.465 10.709 1.00 81.50 206 LEU A O 1
ATOM 1652 N N . GLY A 1 207 ? 9.530 11.825 9.472 1.00 71.56 207 GLY A N 1
ATOM 1653 C CA . GLY A 1 207 ? 10.630 12.455 8.741 1.00 71.56 207 GLY A CA 1
ATOM 1654 C C . GLY A 1 207 ? 11.431 11.493 7.851 1.00 71.56 207 GLY A C 1
ATOM 1655 O O . GLY A 1 207 ? 10.926 10.483 7.358 1.00 71.56 207 GLY A O 1
ATOM 1656 N N . LYS A 1 208 ? 12.703 11.839 7.596 1.00 58.38 208 LYS A N 1
ATOM 1657 C CA . LYS A 1 208 ? 13.586 11.071 6.694 1.00 58.38 208 LYS A CA 1
ATOM 1658 C C . LYS A 1 208 ? 14.155 9.799 7.337 1.00 58.38 208 LYS A C 1
ATOM 1660 O O . LYS A 1 208 ? 14.412 8.829 6.628 1.00 58.38 208 LYS A O 1
ATOM 1665 N N . ALA A 1 209 ? 14.324 9.785 8.659 1.00 58.62 209 ALA A N 1
ATOM 1666 C CA . ALA A 1 209 ? 14.824 8.625 9.392 1.00 58.62 209 ALA A CA 1
ATOM 1667 C C . ALA A 1 209 ? 13.782 7.488 9.432 1.00 58.62 209 ALA A C 1
ATOM 1669 O O . ALA A 1 209 ? 12.581 7.734 9.343 1.00 58.62 209 ALA A O 1
ATOM 1670 N N . PHE A 1 210 ? 14.223 6.238 9.611 1.00 64.88 210 PHE A N 1
ATOM 1671 C CA . PHE A 1 210 ? 13.347 5.080 9.864 1.00 64.88 210 PHE A CA 1
ATOM 1672 C C . PHE A 1 210 ? 12.770 5.100 11.292 1.00 64.88 210 PHE A C 1
ATOM 1674 O O . PHE A 1 210 ? 12.858 4.125 12.031 1.00 64.88 210 PHE A O 1
ATOM 1681 N N . LYS A 1 211 ? 12.208 6.239 11.701 1.00 78.94 211 LYS A N 1
ATOM 1682 C CA . LYS A 1 211 ? 11.461 6.384 12.949 1.00 78.94 211 LYS A CA 1
ATOM 1683 C C . LYS A 1 211 ? 9.980 6.284 12.619 1.00 78.94 211 LYS A C 1
ATOM 1685 O O . LYS A 1 211 ? 9.501 6.990 11.735 1.00 78.94 211 LYS A O 1
ATOM 1690 N N . PHE A 1 212 ? 9.270 5.411 13.317 1.00 85.88 212 PHE A N 1
ATOM 1691 C CA . PHE A 1 212 ? 7.834 5.223 13.152 1.00 85.88 212 PHE A CA 1
ATOM 1692 C C . PHE A 1 212 ? 7.137 5.530 14.474 1.00 85.88 212 PHE A C 1
ATOM 1694 O O . PHE A 1 212 ? 7.646 5.154 15.527 1.00 85.88 212 PHE A O 1
ATOM 1701 N N . LYS A 1 213 ? 5.990 6.205 14.412 1.00 91.38 213 LYS A N 1
ATOM 1702 C CA . LYS A 1 213 ? 5.112 6.462 15.558 1.00 91.38 213 LYS A CA 1
ATOM 1703 C C . LYS A 1 213 ? 3.716 5.936 15.244 1.00 91.38 213 LYS A C 1
ATOM 1705 O O . LYS A 1 213 ? 3.295 5.931 14.087 1.00 91.38 213 LYS A O 1
ATOM 1710 N N . LYS A 1 214 ? 3.025 5.459 16.273 1.00 94.31 214 LYS A N 1
ATOM 1711 C CA . LYS A 1 214 ? 1.619 5.066 16.183 1.00 94.31 214 LYS A CA 1
ATOM 1712 C C . LYS A 1 214 ? 0.757 6.304 16.391 1.00 94.31 214 LYS A C 1
ATOM 1714 O O . LYS A 1 214 ? 1.072 7.137 17.236 1.00 94.31 214 LYS A O 1
ATOM 1719 N N . VAL A 1 215 ? -0.309 6.416 15.622 1.00 95.56 215 VAL A N 1
ATOM 1720 C CA . VAL A 1 215 ? -1.320 7.464 15.771 1.00 95.56 215 VAL A CA 1
ATOM 1721 C C . VAL A 1 215 ? -2.692 6.818 15.687 1.00 95.56 215 VAL A C 1
ATOM 1723 O O . VAL A 1 215 ? -2.860 5.844 14.947 1.00 95.56 215 VAL A O 1
ATOM 1726 N N . PHE A 1 216 ? -3.657 7.338 16.437 1.00 96.88 216 PHE A N 1
ATOM 1727 C CA . PHE A 1 216 ? -5.055 7.013 16.176 1.00 96.88 216 PHE A CA 1
ATOM 1728 C C . PHE A 1 216 ? -5.493 7.773 14.923 1.00 96.88 216 PHE A C 1
ATOM 1730 O O . PHE A 1 216 ? -5.096 8.922 14.745 1.00 96.88 216 PHE A O 1
ATOM 1737 N N . LYS A 1 217 ? -6.260 7.140 14.038 1.00 95.81 217 LYS A N 1
ATOM 1738 C CA . LYS A 1 217 ? -6.840 7.772 12.844 1.00 95.81 217 LYS A CA 1
ATOM 1739 C C . LYS A 1 217 ? -8.358 7.684 12.926 1.00 95.81 217 LYS A C 1
ATOM 1741 O O . LYS A 1 217 ? -8.878 6.605 13.215 1.00 95.81 217 LYS A O 1
ATOM 1746 N N . PHE A 1 218 ? -9.020 8.800 12.641 1.00 94.75 218 PHE A N 1
ATOM 1747 C CA . PHE A 1 218 ? -10.466 8.914 12.465 1.00 94.75 218 PHE A CA 1
ATOM 1748 C C . PHE A 1 218 ? -10.729 9.822 11.266 1.00 94.75 218 PHE A C 1
ATOM 1750 O O . PHE A 1 218 ? -10.377 10.998 11.288 1.00 94.75 218 PHE A O 1
ATOM 1757 N N . GLY A 1 219 ? -11.268 9.260 10.184 1.00 88.88 219 GLY A N 1
ATOM 1758 C CA . GLY A 1 219 ? -11.359 9.978 8.912 1.00 88.88 219 GLY A CA 1
ATOM 1759 C C . GLY A 1 219 ? -9.970 10.428 8.460 1.00 88.88 219 GLY A C 1
ATOM 1760 O O . GLY A 1 219 ? -9.031 9.632 8.482 1.00 88.88 219 GLY A O 1
ATOM 1761 N N . GLU A 1 220 ? -9.812 11.699 8.103 1.00 90.62 220 GLU A N 1
ATOM 1762 C CA . GLU A 1 220 ? -8.517 12.280 7.720 1.00 90.62 220 GLU A CA 1
ATOM 1763 C C . GLU A 1 220 ? -7.682 12.788 8.905 1.00 90.62 220 GLU A C 1
ATOM 1765 O O . GLU A 1 220 ? -6.490 13.064 8.743 1.00 90.62 220 GLU A O 1
ATOM 1770 N N . ASP A 1 221 ? -8.264 12.827 10.104 1.00 93.19 221 ASP A N 1
ATOM 1771 C CA . ASP A 1 221 ? -7.602 13.318 11.304 1.00 93.19 221 ASP A CA 1
ATOM 1772 C C . ASP A 1 221 ? -6.738 12.237 11.970 1.00 93.19 221 ASP A C 1
ATOM 1774 O O . ASP A 1 221 ? -7.066 11.044 12.005 1.00 93.19 221 ASP A O 1
ATOM 1778 N N . GLU A 1 222 ? -5.597 12.666 12.515 1.00 94.56 222 GLU A N 1
ATOM 1779 C CA . GLU A 1 222 ? -4.638 11.811 13.216 1.00 94.56 222 GLU A CA 1
ATOM 1780 C C . GLU A 1 222 ? -4.358 12.362 14.625 1.00 94.56 222 GLU A C 1
ATOM 1782 O O . GLU A 1 222 ? -4.009 13.531 14.791 1.00 94.56 222 GLU A O 1
ATOM 1787 N N . PHE A 1 223 ? -4.441 11.496 15.636 1.00 94.94 223 PHE A N 1
ATOM 1788 C CA . PHE A 1 223 ? -4.306 11.831 17.056 1.00 94.94 223 PHE A CA 1
ATOM 1789 C C . PHE A 1 223 ? -3.148 11.066 17.700 1.00 94.94 223 PHE A C 1
ATOM 1791 O O . PHE A 1 223 ? -2.700 10.019 17.218 1.00 94.94 223 PHE A O 1
ATOM 1798 N N . GLU A 1 224 ? -2.638 11.582 18.815 1.00 93.50 224 GLU A N 1
ATOM 1799 C CA . GLU A 1 224 ? -1.533 10.953 19.527 1.00 93.50 224 GLU A CA 1
ATOM 1800 C C . GLU A 1 224 ? -1.946 9.614 20.156 1.00 93.50 224 GLU A C 1
ATOM 1802 O O . GLU A 1 224 ? -2.875 9.545 20.951 1.00 93.50 224 GLU A O 1
ATOM 1807 N N . CYS A 1 225 ? -1.212 8.551 19.814 1.00 94.62 225 CYS A N 1
ATOM 1808 C CA . CYS A 1 225 ? -1.306 7.255 20.476 1.00 94.62 225 CYS A CA 1
ATOM 1809 C C . CYS A 1 225 ? -0.095 7.081 21.409 1.00 94.62 225 CYS A C 1
ATOM 1811 O O . CYS A 1 225 ? 1.042 7.171 20.927 1.00 94.62 225 CYS A O 1
ATOM 1813 N N . PRO A 1 226 ? -0.302 6.792 22.707 1.00 93.06 226 PRO A N 1
ATOM 1814 C CA . PRO A 1 226 ? 0.784 6.518 23.646 1.00 93.06 226 PRO A CA 1
ATOM 1815 C C . PRO A 1 226 ? 1.638 5.309 23.240 1.00 93.06 226 PRO A C 1
ATOM 1817 O O . PRO A 1 226 ? 1.142 4.324 22.686 1.00 93.06 226 PRO A O 1
ATOM 1820 N N . ASP A 1 227 ? 2.933 5.342 23.559 1.00 91.19 227 ASP A N 1
ATOM 1821 C CA . ASP A 1 227 ? 3.863 4.261 23.197 1.00 91.19 227 ASP A CA 1
ATOM 1822 C C . ASP A 1 227 ? 3.553 2.941 23.920 1.00 91.19 227 ASP A C 1
ATOM 1824 O O . ASP A 1 227 ? 3.766 1.854 23.367 1.00 91.19 227 ASP A O 1
ATOM 1828 N N . ASN A 1 228 ? 3.024 3.031 25.143 1.00 92.62 228 ASN A N 1
ATOM 1829 C CA . ASN A 1 228 ? 2.614 1.901 25.970 1.00 92.62 228 ASN A CA 1
ATOM 1830 C C . ASN A 1 228 ? 1.199 1.393 25.664 1.00 92.62 228 ASN A C 1
ATOM 1832 O O . ASN A 1 228 ? 0.772 0.484 26.359 1.00 92.62 228 ASN A O 1
ATOM 1836 N N . TYR A 1 229 ? 0.503 1.911 24.644 1.00 93.56 229 TYR A N 1
ATOM 1837 C CA . TYR A 1 229 ? -0.901 1.579 24.362 1.00 93.56 229 TYR A CA 1
ATOM 1838 C C . TYR A 1 229 ? -1.207 0.071 24.397 1.00 93.56 229 TYR A C 1
ATOM 1840 O O . TYR A 1 229 ? -2.075 -0.365 25.135 1.00 93.56 229 TYR A O 1
ATOM 1848 N N . TYR A 1 230 ? -0.420 -0.751 23.695 1.00 92.31 230 TYR A N 1
ATOM 1849 C CA . TYR A 1 230 ? -0.621 -2.211 23.653 1.00 92.31 230 TYR A CA 1
ATOM 1850 C C . TYR A 1 230 ? -0.256 -2.957 24.949 1.00 92.31 230 TYR A C 1
ATOM 1852 O O . TYR A 1 230 ? -0.338 -4.180 24.987 1.00 92.31 230 TYR A O 1
ATOM 1860 N N . LYS A 1 231 ? 0.241 -2.257 25.972 1.00 93.88 231 LYS A N 1
ATOM 1861 C CA . LYS A 1 231 ? 0.522 -2.825 27.300 1.00 93.88 231 LYS A CA 1
ATOM 1862 C C . LYS A 1 231 ? -0.616 -2.577 28.290 1.00 93.88 231 LYS A C 1
ATOM 1864 O O . LYS A 1 231 ? -0.556 -3.117 29.387 1.00 93.88 231 LYS A O 1
ATOM 1869 N N . LEU A 1 232 ? -1.563 -1.720 27.921 1.00 93.94 232 LEU A N 1
ATOM 1870 C CA . LEU A 1 232 ? -2.742 -1.392 28.710 1.00 93.94 232 LEU A CA 1
ATOM 1871 C C . LEU A 1 232 ? -3.805 -2.469 28.515 1.00 93.94 232 LEU A C 1
ATOM 1873 O O . LEU A 1 232 ? -3.787 -3.170 27.495 1.00 93.94 232 LEU A O 1
ATOM 1877 N N . ASP A 1 233 ? -4.732 -2.585 29.458 1.00 95.12 233 ASP A N 1
ATOM 1878 C CA . ASP A 1 233 ? -5.890 -3.456 29.269 1.00 95.12 233 ASP A CA 1
ATOM 1879 C C . ASP A 1 233 ? -6.888 -2.873 28.252 1.00 95.12 233 ASP A C 1
ATOM 1881 O O . ASP A 1 233 ? -6.771 -1.731 27.805 1.00 95.12 233 ASP A O 1
ATOM 1885 N N . GLU A 1 234 ? -7.859 -3.680 27.824 1.00 91.62 234 GLU A N 1
ATOM 1886 C CA . GLU A 1 234 ? -8.801 -3.275 26.777 1.00 91.62 234 GLU A CA 1
ATOM 1887 C C . GLU A 1 234 ? -9.664 -2.070 27.165 1.00 91.62 234 GLU A C 1
ATOM 1889 O O . GLU A 1 234 ? -9.972 -1.249 26.300 1.00 91.62 234 GLU A O 1
ATOM 1894 N N . ASN A 1 235 ? -10.037 -1.925 28.439 1.00 93.31 235 ASN A N 1
ATOM 1895 C CA . ASN A 1 235 ? -10.856 -0.799 28.879 1.00 93.31 235 ASN A CA 1
ATOM 1896 C C . ASN A 1 235 ? -10.030 0.486 28.867 1.00 93.31 235 ASN A C 1
ATOM 1898 O O . ASN A 1 235 ? -10.456 1.474 28.270 1.00 93.31 235 ASN A O 1
ATOM 1902 N N . GLU A 1 236 ? -8.814 0.444 29.413 1.00 94.44 236 GLU A N 1
ATOM 1903 C CA . GLU A 1 236 ? -7.867 1.565 29.357 1.00 94.44 236 GLU A CA 1
ATOM 1904 C C . GLU A 1 236 ? -7.567 1.983 27.906 1.00 94.44 236 GLU A C 1
ATOM 1906 O O . GLU A 1 236 ? -7.529 3.171 27.569 1.00 94.44 236 GLU A O 1
ATOM 1911 N N . GLN A 1 237 ? -7.393 1.010 27.007 1.00 94.31 237 GLN A N 1
ATOM 1912 C CA . GLN A 1 237 ? -7.196 1.268 25.581 1.00 94.31 237 GLN A CA 1
ATOM 1913 C C . GLN A 1 237 ? -8.399 1.980 24.949 1.00 94.31 237 GLN A C 1
ATOM 1915 O O . GLN A 1 237 ? -8.210 2.932 24.186 1.00 94.31 237 GLN A O 1
ATOM 1920 N N . ARG A 1 238 ? -9.626 1.536 25.249 1.00 94.44 238 ARG A N 1
ATOM 1921 C CA . ARG A 1 238 ? -10.865 2.147 24.741 1.00 94.44 238 ARG A CA 1
ATOM 1922 C C . ARG A 1 238 ? -11.038 3.569 25.272 1.00 94.44 238 ARG A C 1
ATOM 1924 O O . ARG A 1 238 ? -11.325 4.473 24.486 1.00 94.44 238 ARG A O 1
ATOM 1931 N N . GLU A 1 239 ? -10.795 3.787 26.562 1.00 93.94 239 GLU A N 1
ATOM 1932 C CA . GLU A 1 239 ? -10.867 5.108 27.194 1.00 93.94 239 GLU A CA 1
ATOM 1933 C C . GLU A 1 239 ? -9.898 6.103 26.553 1.00 93.94 239 GLU A C 1
ATOM 1935 O O . GLU A 1 239 ? -10.289 7.228 26.241 1.00 93.94 239 GLU A O 1
ATOM 1940 N N . LEU A 1 240 ? -8.659 5.689 26.271 1.00 94.62 240 LEU A N 1
ATOM 1941 C CA . LEU A 1 240 ? -7.682 6.545 25.594 1.00 94.62 240 LEU A CA 1
ATOM 1942 C C . LEU A 1 240 ? -8.111 6.936 24.179 1.00 94.62 240 LEU A C 1
ATOM 1944 O O . LEU A 1 240 ? -7.920 8.084 23.777 1.00 94.62 240 LEU A O 1
ATOM 1948 N N . VAL A 1 241 ? -8.688 6.000 23.422 1.00 93.75 241 VAL A N 1
ATOM 1949 C CA . VAL A 1 241 ? -9.189 6.271 22.067 1.00 93.75 241 VAL A CA 1
ATOM 1950 C C . VAL A 1 241 ? -10.334 7.282 22.121 1.00 93.75 241 VAL A C 1
ATOM 1952 O O . VAL A 1 241 ? -10.316 8.269 21.382 1.00 93.75 241 VAL A O 1
ATOM 1955 N N . ILE A 1 242 ? -11.292 7.081 23.031 1.00 93.75 242 ILE A N 1
ATOM 1956 C CA . ILE A 1 242 ? -12.428 7.991 23.234 1.00 93.75 242 ILE A CA 1
ATOM 1957 C C . ILE A 1 242 ? -11.935 9.374 23.672 1.00 93.75 242 ILE A C 1
ATOM 1959 O O . ILE A 1 242 ? -12.366 10.381 23.116 1.00 93.75 242 ILE A O 1
ATOM 1963 N N . ALA A 1 243 ? -10.999 9.441 24.621 1.00 93.38 243 ALA A N 1
ATOM 1964 C CA . ALA A 1 243 ? -10.453 10.699 25.121 1.00 93.38 243 ALA A CA 1
ATOM 1965 C C . ALA A 1 243 ? -9.687 11.483 24.042 1.00 93.38 243 ALA A C 1
ATOM 1967 O O . ALA A 1 243 ? -9.760 12.715 24.009 1.00 93.38 243 ALA A O 1
ATOM 1968 N N . ALA A 1 244 ? -8.964 10.780 23.165 1.00 92.19 244 ALA A N 1
ATOM 1969 C CA . ALA A 1 244 ? -8.184 11.389 22.093 1.00 92.19 244 ALA A CA 1
ATOM 1970 C C . ALA A 1 244 ? -9.063 11.909 20.947 1.00 92.19 244 ALA A C 1
ATOM 1972 O O . ALA A 1 244 ? -8.876 13.043 20.511 1.00 92.19 244 ALA A O 1
ATOM 1973 N N . ILE A 1 245 ? -10.007 11.093 20.466 1.00 92.06 245 ILE A N 1
ATOM 1974 C CA . ILE A 1 245 ? -10.806 11.390 19.265 1.00 92.06 245 ILE A CA 1
ATOM 1975 C C . ILE A 1 245 ? -12.057 12.210 19.607 1.00 92.06 245 ILE A C 1
ATOM 1977 O O . ILE A 1 245 ? -12.486 13.032 18.804 1.00 92.06 245 ILE A O 1
ATOM 1981 N N . LYS A 1 246 ? -12.628 12.009 20.803 1.00 89.75 246 LYS A N 1
ATOM 1982 C CA . LYS A 1 246 ? -13.919 12.565 21.247 1.00 89.75 246 LYS A CA 1
ATOM 1983 C C . LYS A 1 246 ? -15.070 12.344 20.245 1.00 89.75 246 LYS A C 1
ATOM 1985 O O . LYS A 1 246 ? -15.732 13.311 19.869 1.00 89.75 246 LYS A O 1
ATOM 1990 N N . PRO A 1 247 ? -15.315 11.100 19.797 1.00 85.31 247 PRO A N 1
ATOM 1991 C CA . PRO A 1 247 ? -16.426 10.806 18.898 1.00 85.31 247 PRO A CA 1
ATOM 1992 C C . PRO A 1 247 ? -17.762 10.817 19.650 1.00 85.31 247 PRO A C 1
ATOM 1994 O O . PRO A 1 247 ? -17.784 10.695 20.876 1.00 85.31 247 PRO A O 1
ATOM 1997 N N . ASN A 1 248 ? -18.876 10.885 18.916 1.00 85.19 248 ASN A N 1
ATOM 1998 C CA . ASN A 1 248 ? -20.215 10.811 19.511 1.00 85.19 248 ASN A CA 1
ATOM 1999 C C . ASN A 1 248 ? -20.433 9.463 20.218 1.00 85.19 248 ASN A C 1
ATOM 2001 O O . ASN A 1 248 ? -20.748 9.418 21.408 1.00 85.19 248 ASN A O 1
ATOM 2005 N N . LYS A 1 249 ? -20.211 8.356 19.496 1.00 90.38 249 LYS A N 1
ATOM 2006 C CA . LYS A 1 249 ? -20.243 6.989 20.032 1.00 90.38 249 LYS A CA 1
ATOM 2007 C C . LYS A 1 249 ? -19.446 6.041 19.138 1.00 90.38 249 LYS A C 1
ATOM 2009 O O . LYS A 1 249 ? -19.470 6.176 17.918 1.00 90.38 249 LYS A O 1
ATOM 2014 N N . ILE A 1 250 ? -18.732 5.092 19.746 1.00 90.00 250 ILE A N 1
ATOM 2015 C CA . ILE A 1 250 ? -17.913 4.096 19.038 1.00 90.00 250 ILE A CA 1
ATOM 2016 C C . ILE A 1 250 ? -18.529 2.710 19.212 1.00 90.00 250 ILE A C 1
ATOM 2018 O O . ILE A 1 250 ? -18.817 2.293 20.333 1.00 90.00 250 ILE A O 1
ATOM 2022 N N . PHE A 1 251 ? -18.651 1.980 18.109 1.00 91.12 251 PHE A N 1
ATOM 2023 C CA . PHE A 1 251 ? -18.815 0.534 18.095 1.00 91.12 251 PHE A CA 1
ATOM 2024 C C . PHE A 1 251 ? -17.437 -0.118 17.940 1.00 91.12 251 PHE A C 1
ATOM 2026 O O . PHE A 1 251 ? -16.827 -0.025 16.873 1.00 91.12 251 PHE A O 1
ATOM 2033 N N . PHE A 1 252 ? -16.909 -0.718 19.009 1.00 91.25 252 PHE A N 1
ATOM 2034 C CA . PHE A 1 252 ? -15.622 -1.415 18.960 1.00 91.25 252 PHE A CA 1
ATOM 2035 C C . PHE A 1 252 ? -15.782 -2.801 18.334 1.00 91.25 252 PHE A C 1
ATOM 2037 O O . PHE A 1 252 ? -16.777 -3.478 18.572 1.00 91.25 252 PHE A O 1
ATOM 2044 N N . LEU A 1 253 ? -14.787 -3.216 17.551 1.00 90.25 253 LEU A N 1
ATOM 2045 C CA . LEU A 1 253 ? -14.703 -4.579 17.040 1.00 90.25 253 LEU A CA 1
ATOM 2046 C C . LEU A 1 253 ? -14.400 -5.532 18.201 1.00 90.25 253 LEU A C 1
ATOM 2048 O O . LEU A 1 253 ? -13.386 -5.365 18.884 1.00 90.25 253 LEU A O 1
ATOM 2052 N N . GLU A 1 254 ? -15.267 -6.521 18.400 1.00 79.50 254 GLU A N 1
ATOM 2053 C CA . GLU A 1 254 ? -15.081 -7.606 19.375 1.00 79.50 254 GLU A CA 1
ATOM 2054 C C . GLU A 1 254 ? -14.182 -8.717 18.840 1.00 79.50 254 GLU A C 1
ATOM 2056 O O . GLU A 1 254 ? -14.135 -8.969 17.613 1.00 79.50 254 GLU A O 1
#

pLDDT: mean 84.74, std 13.17, range [45.41, 97.75]

Sequence (254 aa):
MSKSDIELFQKMIRMRLLDSCPKCSNEISIKHGRWGFFVGCGECQWTKPVFEKSIKFETYAQLPKDLGAHPDTGEPVYADISINGPCIWTLKEDKKIFGTPDEDEDILEIGLNRALELIDRSNKENILFIEPNSGIPVTLKNGRFGEYTEFNGFNKATKLKGRVTYDPDAFNYQDEGDQIKVLKALRILGFEEESKIPIGIKIKKLGKAFKFKKVFKFGEDEFECPDNYYKLDENEQRELVIAAIKPNKIFFLE